Protein 8XYF (pdb70)

Solvent-accessible surface area: 14403 Å² total; per-residue (Å²): 45,0,5,59,106,21,0,85,88,14,0,97,138,29,82,49,54,25,0,46,64,18,14,11,29,21,33,14,17,14,10,2,1,1,5,0,5,24,43,1,2,11,25,120,4,28,0,65,14,13,3,64,48,0,36,120,30,111,13,127,55,44,16,50,56,90,122,45,60,131,71,27,116,6,83,34,0,1,0,0,0,18,23,134,62,99,13,16,19,1,1,0,0,18,65,21,55,88,104,86,0,30,0,0,0,0,33,97,106,50,0,0,31,119,18,161,6,81,1,43,58,50,59,4,154,56,76,30,8,30,29,0,2,52,8,116,42,42,111,79,87,20,90,83,19,74,89,33,101,58,24,79,40,51,139,39,135,100,50,152,155,37,4,50,71,79,115,58,111,23,27,0,42,2,9,42,18,2,0,1,0,4,46,45,38,11,45,59,101,40,81,88,26,49,28,10,74,21,110,24,157,12,90,7,42,28,5,1,1,5,64,27,0,8,0,1,0,3,100,106,143,83,45,62,24,19,0,0,2,16,31,24,69,42,110,53,30,170,68,16,48,21,19,6,16,2,2,79,75,55,98,148,156,42,43,7,95,3,106,79,22,53,116,87,65,0,2,0,4,0,54,3,83,102,66,56,63,39,2,14,0,20,42,30,5,19,104,47,163,82,49,28,60,15,59,138,38,46,79,0,80,4,73,47,101,108,30,50,15,3,4,23,1,20,81,1,43,67,118

Structure (mmCIF, N/CA/C/O backbone):
data_8XYF
#
_entry.id   8XYF
#
_cell.length_a   82.100
_cell.length_b   58.004
_cell.length_c   75.928
_cell.angle_alpha   90.000
_cell.angle_beta   121.550
_cell.angle_gamma   90.000
#
_symmetry.space_group_name_H-M   'C 1 2 1'
#
loop_
_entity.id
_entity.type
_entity.pdbx_description
1 polymer Endolysin
2 polymer 'Cold shock-like protein CspC'
3 non-polymer '2-(N-MORPHOLINO)-ETHANESULFONIC ACID'
4 water water
#
loop_
_atom_site.group_PDB
_atom_site.id
_atom_site.type_symbol
_atom_site.label_atom_id
_atom_site.label_alt_id
_atom_site.label_comp_id
_atom_site.label_asym_id
_atom_site.label_entity_id
_atom_site.label_seq_id
_atom_site.pdbx_PDB_ins_code
_atom_site.Cartn_x
_atom_site.Cartn_y
_atom_site.Cartn_z
_atom_site.occupancy
_atom_site.B_iso_or_equiv
_atom_site.auth_seq_id
_atom_site.auth_comp_id
_atom_site.auth_asym_id
_atom_site.auth_atom_id
_atom_site.pdbx_PDB_model_num
ATOM 1 N N . MET A 1 1 ? -5.76669 27.19463 16.25679 1.000 34.24305 1 MET A N 1
ATOM 2 C CA . MET A 1 1 ? -4.84991 26.77645 17.31141 1.000 35.46951 1 MET A CA 1
ATOM 3 C C . MET A 1 1 ? -5.36824 27.12150 18.69033 1.000 35.96569 1 MET A C 1
ATOM 4 O O . MET A 1 1 ? -5.75590 28.25777 18.94274 1.000 32.85144 1 MET A O 1
ATOM 9 N N . LYS A 1 2 ? -5.34139 26.15727 19.60093 1.000 27.52484 2 LYS A N 1
ATOM 10 C CA . LYS A 1 2 ? -5.81334 26.42227 20.94638 1.000 25.18871 2 LYS A CA 1
ATOM 11 C C . LYS A 1 2 ? -4.67107 26.91719 21.83610 1.000 31.98182 2 LYS A C 1
ATOM 12 O O . LYS A 1 2 ? -3.49753 26.92069 21.45528 1.000 30.39700 2 LYS A O 1
ATOM 18 N N . SER A 1 3 ? -5.03694 27.36762 23.03019 1.000 28.50740 3 SER A N 1
ATOM 19 C CA . SER A 1 3 ? -4.08542 27.95213 23.96240 1.000 31.58962 3 SER A CA 1
ATOM 20 C C . SER A 1 3 ? -3.45337 26.86758 24.81966 1.000 29.37843 3 SER A C 1
ATOM 21 O O . SER A 1 3 ? -3.93318 25.73618 24.89009 1.000 27.48920 3 SER A O 1
ATOM 24 N N . GLN A 1 4 ? -2.37712 27.24735 25.51724 1.000 29.63185 4 GLN A N 1
ATOM 25 C CA . GLN A 1 4 ? -1.71766 26.32150 26.42780 1.000 28.26615 4 GLN A CA 1
ATOM 26 C C . GLN A 1 4 ? -2.62022 26.00201 27.61517 1.000 27.09254 4 GLN A C 1
ATOM 27 O O . GLN A 1 4 ? -2.62487 24.86633 28.10299 1.000 24.54463 4 GLN A O 1
ATOM 33 N N . GLN A 1 5 ? -3.41805 26.98057 28.05409 1.000 29.90242 5 GLN A N 1
ATOM 34 C CA . GLN A 1 5 ? -4.46286 26.74092 29.04809 1.000 33.47012 5 GLN A CA 1
ATOM 35 C C . GLN A 1 5 ? -5.44001 25.66247 28.59043 1.000 28.52324 5 GLN A C 1
ATOM 36 O O . GLN A 1 5 ? -5.80531 24.76986 29.36273 1.000 29.18211 5 GLN A O 1
ATOM 42 N N . GLN A 1 6 ? -5.90841 25.75034 27.34296 1.000 32.09549 6 GLN A N 1
ATOM 43 C CA . GLN A 1 6 ? -6.81635 24.72298 26.84039 1.000 28.92359 6 GLN A CA 1
ATOM 44 C C . GLN A 1 6 ? -6.14185 23.36080 26.77468 1.000 27.71339 6 GLN A C 1
ATOM 45 O O . GLN A 1 6 ? -6.80351 22.33198 26.97395 1.000 28.82282 6 GLN A O 1
ATOM 51 N N . ALA A 1 7 ? -4.83628 23.32794 26.48887 1.000 23.70163 7 ALA A N 1
ATOM 52 C CA . ALA A 1 7 ? -4.11349 22.06293 26.51511 1.000 24.53251 7 ALA A CA 1
ATOM 53 C C . ALA A 1 7 ? -4.17183 21.44244 27.90017 1.000 26.11604 7 ALA A C 1
ATOM 54 O O . ALA A 1 7 ? -4.44812 20.24822 28.04946 1.000 25.05819 7 ALA A O 1
ATOM 56 N N . LYS A 1 8 ? -3.94024 22.25394 28.93316 1.000 23.03592 8 LYS A N 1
ATOM 57 C CA . LYS A 1 8 ? -3.95885 21.73898 30.29307 1.000 25.99604 8 LYS A CA 1
ATOM 58 C C . LYS A 1 8 ? -5.33426 21.19477 30.65248 1.000 24.87954 8 LYS A C 1
ATOM 59 O O . LYS A 1 8 ? -5.44686 20.11343 31.24061 1.000 27.37562 8 LYS A O 1
ATOM 65 N N . GLU A 1 9 ? -6.39621 21.91960 30.28347 1.000 26.27744 9 GLU A N 1
ATOM 66 C CA . GLU A 1 9 ? -7.74346 21.45756 30.60584 1.000 24.32203 9 GLU A CA 1
ATOM 67 C C . GLU A 1 9 ? -8.08732 20.18485 29.84877 1.000 25.49268 9 GLU A C 1
ATOM 68 O O . GLU A 1 9 ? -8.74519 19.30098 30.40754 1.000 27.83377 9 GLU A O 1
ATOM 74 N N . TRP A 1 10 ? -7.62106 20.05209 28.60267 1.000 24.96563 10 TRP A N 1
ATOM 75 C CA . TRP A 1 10 ? -7.85889 18.82241 27.84935 1.000 26.71961 10 TRP A CA 1
ATOM 76 C C . TRP A 1 10 ? -7.17259 17.63930 28.51172 1.000 23.43495 10 TRP A C 1
ATOM 77 O O . TRP A 1 10 ? -7.75972 16.56266 28.65483 1.000 23.68873 10 TRP A O 1
ATOM 88 N N . ILE A 1 11 ? -5.91774 17.81811 28.92486 1.000 22.77038 11 ILE A N 1
ATOM 89 C CA . ILE A 1 11 ? -5.18486 16.70001 29.51331 1.000 24.39018 11 ILE A CA 1
ATOM 90 C C . ILE A 1 11 ? -5.89618 16.20478 30.77085 1.000 24.40250 11 ILE A C 1
ATOM 91 O O . ILE A 1 11 ? -6.13719 15.00213 30.93614 1.000 25.74108 11 ILE A O 1
ATOM 96 N N . TYR A 1 12 ? -6.25625 17.12360 31.67418 1.000 26.19083 12 TYR A N 1
ATOM 97 C CA . TYR A 1 12 ? -6.89362 16.70235 32.91705 1.000 28.37493 12 TYR A CA 1
ATOM 98 C C . TYR A 1 12 ? -8.29590 16.15834 32.68830 1.000 32.12830 12 TYR A C 1
ATOM 99 O O . TYR A 1 12 ? -8.73477 15.25639 33.40679 1.000 39.32989 12 TYR A O 1
ATOM 108 N N . LYS A 1 13 ? -9.02166 16.68362 31.70222 1.000 29.44289 13 LYS A N 1
ATOM 109 C CA . LYS A 1 13 ? -10.33298 16.12462 31.41738 1.000 35.86625 13 LYS A CA 1
ATOM 110 C C . LYS A 1 13 ? -10.22838 14.68693 30.91385 1.000 35.51760 13 LYS A C 1
ATOM 111 O O . LYS A 1 13 ? -11.15055 13.88835 31.11445 1.000 34.01977 13 LYS A O 1
ATOM 117 N N . HIS A 1 14 ? -9.10627 14.31502 30.30299 1.000 31.41412 14 HIS A N 1
ATOM 118 C CA . HIS A 1 14 ? -8.98004 12.97140 29.76197 1.000 24.24473 14 HIS A CA 1
ATOM 119 C C . HIS A 1 14 ? -8.27083 11.99938 30.69608 1.000 24.85477 14 HIS A C 1
ATOM 120 O O . HIS A 1 14 ? -8.17954 10.81384 30.36970 1.000 29.81315 14 HIS A O 1
ATOM 127 N N . GLU A 1 15 ? -7.80364 12.45697 31.85494 1.000 23.90176 15 GLU A N 1
ATOM 128 C CA . GLU A 1 15 ? -7.21541 11.55029 32.83374 1.000 27.31288 15 GLU A CA 1
ATOM 129 C C . GLU A 1 15 ? -8.25362 10.53344 33.29569 1.000 29.38459 15 GLU A C 1
ATOM 130 O O . GLU A 1 15 ? -9.38262 10.89576 33.64097 1.000 30.18086 15 GLU A O 1
ATOM 136 N N . GLY A 1 16 ? -7.87427 9.25602 33.29463 1.000 27.98029 16 GLY A N 1
ATOM 137 C CA . GLY A 1 16 ? -8.77250 8.20377 33.71173 1.000 31.74778 16 GLY A CA 1
ATOM 138 C C . GLY A 1 16 ? -9.78813 7.78791 32.67912 1.000 32.68943 16 GLY A C 1
ATOM 139 O O . GLY A 1 16 ? -10.63504 6.93127 32.97202 1.000 34.03062 16 GLY A O 1
ATOM 140 N N . THR A 1 17 ? -9.74850 8.37246 31.48890 1.000 29.57311 17 THR A N 1
ATOM 141 C CA . THR A 1 17 ? -10.61203 7.96316 30.39606 1.000 26.41245 17 THR A CA 1
ATOM 142 C C . THR A 1 17 ? -9.78958 7.21824 29.35553 1.000 32.16086 17 THR A C 1
ATOM 143 O O . THR A 1 17 ? -8.55642 7.29440 29.32980 1.000 30.55699 17 THR A O 1
ATOM 147 N N . GLY A 1 18 ? -10.49184 6.47813 28.50004 1.000 26.39489 18 GLY A N 1
ATOM 148 C CA . GLY A 1 18 ? -9.86589 5.73281 27.43332 1.000 27.03949 18 GLY A CA 1
ATOM 149 C C . GLY A 1 18 ? -10.10243 6.41907 26.10363 1.000 25.38134 18 GLY A C 1
ATOM 150 O O . GLY A 1 18 ? -11.24305 6.62562 25.69984 1.000 27.35715 18 GLY A O 1
ATOM 151 N N . VAL A 1 19 ? -9.01433 6.78736 25.43455 1.000 24.75532 19 VAL A N 1
ATOM 152 C CA . VAL A 1 19 ? -9.07174 7.46488 24.13917 1.000 24.86711 19 VAL A CA 1
ATOM 153 C C . VAL A 1 19 ? -8.77968 6.43012 23.06051 1.000 24.95935 19 VAL A C 1
ATOM 154 O O . VAL A 1 19 ? -7.71441 5.80286 23.05648 1.000 24.41851 19 VAL A O 1
ATOM 158 N N . ASP A 1 20 ? -9.72418 6.22380 22.13958 1.000 25.69748 20 ASP A N 1
ATOM 159 C CA . ASP A 1 20 ? -9.53178 5.21283 21.10592 1.000 25.91305 20 ASP A CA 1
ATOM 160 C C . ASP A 1 20 ? -10.07175 5.72475 19.77339 1.000 31.81393 20 ASP A C 1
ATOM 161 O O . ASP A 1 20 ? -10.64236 4.96540 18.97901 1.000 33.65231 20 ASP A O 1
ATOM 166 N N . PHE A 1 21 ? -9.90317 7.02246 19.52465 1.000 26.15923 21 PHE A N 1
ATOM 167 C CA . PHE A 1 21 ? -10.59802 7.68448 18.42554 1.000 26.71280 21 PHE A CA 1
ATOM 168 C C . PHE A 1 21 ? -10.07654 7.22783 17.07447 1.000 36.79940 21 PHE A C 1
ATOM 169 O O . PHE A 1 21 ? -10.81395 7.28047 16.08191 1.000 33.13436 21 PHE A O 1
ATOM 177 N N . ASP A 1 22 ? -8.81250 6.79319 17.01149 1.000 44.22656 22 ASP A N 1
ATOM 178 C CA . ASP A 1 22 ? -8.31152 6.14076 15.80579 1.000 46.97660 22 ASP A CA 1
ATOM 179 C C . ASP A 1 22 ? -9.01135 4.81553 15.55111 1.000 45.04603 22 ASP A C 1
ATOM 180 O O . ASP A 1 22 ? -8.77078 4.19746 14.51052 1.000 49.34743 22 ASP A O 1
ATOM 185 N N . GLY A 1 23 ? -9.85257 4.36011 16.48278 1.000 57.14221 23 GLY A N 1
ATOM 186 C CA . GLY A 1 23 ? -10.74936 3.24395 16.27314 1.000 57.06464 23 GLY A CA 1
ATOM 187 C C . GLY A 1 23 ? -10.12684 1.86581 16.31717 1.000 59.96937 23 GLY A C 1
ATOM 188 O O . GLY A 1 23 ? -10.84090 0.88163 16.08403 1.000 67.05904 23 GLY A O 1
ATOM 189 N N . ALA A 1 24 ? -8.83539 1.75167 16.61537 1.000 46.10332 24 ALA A N 1
ATOM 190 C CA . ALA A 1 24 ? -8.11180 0.48980 16.48213 1.000 56.40528 24 ALA A CA 1
ATOM 191 C C . ALA A 1 24 ? -7.62682 -0.00504 17.83950 1.000 44.72179 24 ALA A C 1
ATOM 192 O O . ALA A 1 24 ? -6.68099 0.55350 18.41079 1.000 48.26342 24 ALA A O 1
ATOM 194 N N . TYR A 1 25 ? -8.26728 -1.05941 18.34585 1.000 40.46588 25 TYR A N 1
ATOM 195 C CA . TYR A 1 25 ? -7.67149 -1.91516 19.37191 1.000 49.13223 25 TYR A CA 1
ATOM 196 C C . TYR A 1 25 ? -7.45992 -1.17396 20.69079 1.000 36.63909 25 TYR A C 1
ATOM 197 O O . TYR A 1 25 ? -6.36271 -1.16182 21.24833 1.000 44.90852 25 TYR A O 1
ATOM 199 N N . GLY A 1 26 ? -8.52019 -0.56695 21.20471 1.000 30.94730 26 GLY A N 1
ATOM 200 C CA . GLY A 1 26 ? -8.44433 -0.08784 22.57872 1.000 26.01217 26 GLY A CA 1
ATOM 201 C C . GLY A 1 26 ? -7.63740 1.19296 22.72959 1.000 26.10401 26 GLY A C 1
ATOM 202 O O . GLY A 1 26 ? -7.51193 2.00124 21.81027 1.000 25.16881 26 GLY A O 1
ATOM 203 N N . PHE A 1 27 ? -7.05154 1.35694 23.91506 1.000 22.68655 27 PHE A N 1
ATOM 204 C CA . PHE A 1 27 ? -6.46474 2.64052 24.32521 1.000 24.72503 27 PHE A CA 1
ATOM 205 C C . PHE A 1 27 ? -4.94596 2.61204 24.16988 1.000 21.13411 27 PHE A C 1
ATOM 206 O O . PHE A 1 27 ? -4.18584 2.44053 25.12764 1.000 22.11915 27 PHE A O 1
ATOM 214 N N . GLN A 1 28 ? -4.50298 2.81040 22.93077 1.000 21.47702 28 GLN A N 1
ATOM 215 C CA . GLN A 1 28 ? -3.09412 2.73569 22.58231 1.000 20.28938 28 GLN A CA 1
ATOM 216 C C . GLN A 1 28 ? -2.40847 4.07369 22.82135 1.000 21.25105 28 GLN A C 1
ATOM 217 O O . GLN A 1 28 ? -3.05426 5.12137 22.91702 1.000 19.82403 28 GLN A O 1
ATOM 223 N N . CYS A 1 29 ? -1.07653 4.03278 22.93651 1.000 20.79189 29 CYS A N 1
ATOM 224 C CA . CYS A 1 29 ? -0.37974 5.25658 23.32969 1.000 18.52119 29 CYS A CA 1
ATOM 225 C C . CYS A 1 29 ? -0.53600 6.33246 22.26647 1.000 23.73875 29 CYS A C 1
ATOM 226 O O . CYS A 1 29 ? -0.76682 7.50466 22.58963 1.000 19.63728 29 CYS A O 1
ATOM 229 N N . MET A 1 30 ? -0.45187 5.95715 20.98811 1.000 23.80402 30 MET A N 1
ATOM 230 C CA . MET A 1 30 ? -0.49926 6.99934 19.98162 1.000 19.23152 30 MET A CA 1
ATOM 231 C C . MET A 1 30 ? -1.90852 7.54487 19.78177 1.000 20.32167 30 MET A C 1
ATOM 232 O O . MET A 1 30 ? -2.04822 8.69185 19.34547 1.000 23.44694 30 MET A O 1
ATOM 237 N N A ASP A 1 31 ? -2.94575 6.78165 20.14692 0.500 21.51575 31 ASP A N 1
ATOM 238 N N B ASP A 1 31 ? -2.95212 6.78485 20.13550 0.500 21.52506 31 ASP A N 1
ATOM 239 C CA A ASP A 1 31 ? -4.30472 7.31154 20.07530 0.500 20.40405 31 ASP A CA 1
ATOM 240 C CA B ASP A 1 31 ? -4.30641 7.33047 20.05777 0.500 20.39872 31 ASP A CA 1
ATOM 241 C C A ASP A 1 31 ? -4.44151 8.56379 20.92608 0.500 17.86781 31 ASP A C 1
ATOM 242 C C B ASP A 1 31 ? -4.45362 8.56724 20.93267 0.500 17.86755 31 ASP A C 1
ATOM 243 O O A ASP A 1 31 ? -5.06964 9.54086 20.51188 0.500 17.51601 31 ASP A O 1
ATOM 244 O O B ASP A 1 31 ? -5.10500 9.53847 20.54116 0.500 17.50728 31 ASP A O 1
ATOM 253 N N . LEU A 1 32 ? -3.85672 8.55626 22.12704 1.000 18.16934 32 LEU A N 1
ATOM 254 C CA . LEU A 1 32 ? -3.96999 9.73096 22.98446 1.000 18.18433 32 LEU A CA 1
ATOM 255 C C . LEU A 1 32 ? -3.27744 10.92918 22.34753 1.000 18.39425 32 LEU A C 1
ATOM 256 O O . LEU A 1 32 ? -3.80334 12.05449 22.35950 1.000 17.41582 32 LEU A O 1
ATOM 261 N N . ALA A 1 33 ? -2.07361 10.71215 21.82048 1.000 18.73404 33 ALA A N 1
ATOM 262 C CA . ALA A 1 33 ? -1.29776 11.81386 21.26418 1.000 18.25908 33 ALA A CA 1
ATOM 263 C C . ALA A 1 33 ? -1.93057 12.33706 19.99019 1.000 16.29213 33 ALA A C 1
ATOM 264 O O . ALA A 1 33 ? -1.96367 13.54951 19.76777 1.000 16.82107 33 ALA A O 1
ATOM 266 N N . VAL A 1 34 ? -2.43141 11.43886 19.14051 1.000 16.22101 34 VAL A N 1
ATOM 267 C CA . VAL A 1 34 ? -3.12462 11.87222 17.92999 1.000 16.87895 34 VAL A CA 1
ATOM 268 C C . VAL A 1 34 ? -4.32039 12.74112 18.29697 1.000 18.94784 34 VAL A C 1
ATOM 269 O O . VAL A 1 34 ? -4.52718 13.82607 17.73014 1.000 16.83422 34 VAL A O 1
ATOM 273 N N . ALA A 1 35 ? -5.10042 12.29389 19.28357 1.000 16.29473 35 ALA A N 1
ATOM 274 C CA . ALA A 1 35 ? -6.27784 13.04942 19.69570 1.000 18.03786 35 ALA A CA 1
ATOM 275 C C . ALA A 1 35 ? -5.89049 14.39818 20.26981 1.000 16.45839 35 ALA A C 1
ATOM 276 O O . ALA A 1 35 ? -6.53316 15.41257 19.99255 1.000 17.37740 35 ALA A O 1
ATOM 278 N N . TYR A 1 36 ? -4.83712 14.42894 21.09979 1.000 16.47947 36 TYR A N 1
ATOM 279 C CA . TYR A 1 36 ? -4.38034 15.67772 21.68594 1.000 20.11956 36 TYR A CA 1
ATOM 280 C C . TYR A 1 36 ? -3.92582 16.66839 20.61793 1.000 21.11488 36 TYR A C 1
ATOM 281 O O . TYR A 1 36 ? -4.32754 17.83716 20.62954 1.000 18.97154 36 TYR A O 1
ATOM 290 N N . VAL A 1 37 ? -3.04967 16.23146 19.71120 1.000 19.05607 37 VAL A N 1
ATOM 291 C CA . VAL A 1 37 ? -2.49829 17.15037 18.71870 1.000 17.96822 37 VAL A CA 1
ATOM 292 C C . VAL A 1 37 ? -3.59482 17.62193 17.76787 1.000 17.71224 37 VAL A C 1
ATOM 293 O O . VAL A 1 37 ? -3.63092 18.78963 17.36356 1.000 20.39522 37 VAL A O 1
ATOM 297 N N . TYR A 1 38 ? -4.53318 16.73886 17.44195 1.000 16.88117 38 TYR A N 1
ATOM 298 C CA . TYR A 1 38 ? -5.65375 17.14569 16.61040 1.000 19.22295 38 TYR A CA 1
ATOM 299 C C . TYR A 1 38 ? -6.48358 18.21316 17.31157 1.000 24.17701 38 TYR A C 1
ATOM 300 O O . TYR A 1 38 ? -6.88009 19.21194 16.69700 1.000 24.46534 38 TYR A O 1
ATOM 309 N N . TYR A 1 39 ? -6.72174 18.03676 18.61128 1.000 18.93073 39 TYR A N 1
ATOM 310 C CA . TYR A 1 39 ? -7.49697 19.01399 19.36903 1.000 22.62338 39 TYR A CA 1
ATOM 311 C C . TYR A 1 39 ? -6.78253 20.36153 19.43429 1.000 24.21047 39 TYR A C 1
ATOM 312 O O . TYR A 1 39 ? -7.37247 21.40255 19.13688 1.000 23.76571 39 TYR A O 1
ATOM 321 N N . ILE A 1 40 ? -5.51308 20.36941 19.85030 1.000 22.59988 40 ILE A N 1
ATOM 322 C CA . ILE A 1 40 ? -4.84424 21.64747 20.06418 1.000 18.11409 40 ILE A CA 1
ATOM 323 C C . ILE A 1 40 ? -4.46911 22.38217 18.78186 1.000 31.00090 40 ILE A C 1
ATOM 324 O O . ILE A 1 40 ? -4.18761 23.58517 18.84564 1.000 28.21125 40 ILE A O 1
ATOM 329 N N . THR A 1 41 ? -4.45258 21.71699 17.62275 1.000 23.29864 41 THR A N 1
ATOM 330 C CA . THR A 1 41 ? -4.24114 22.39161 16.34423 1.000 23.99058 41 THR A CA 1
ATOM 331 C C . THR A 1 41 ? -5.55201 22.72395 15.65180 1.000 25.48626 41 THR A C 1
ATOM 332 O O . THR A 1 41 ? -5.55114 23.11299 14.47664 1.000 23.15581 41 THR A O 1
ATOM 336 N N . ASP A 1 42 ? -6.66801 22.55453 16.35404 1.000 22.15741 42 ASP A N 1
ATOM 337 C CA . ASP A 1 42 ? -7.99659 22.87976 15.84410 1.000 25.72602 42 ASP A CA 1
ATOM 338 C C . ASP A 1 42 ? -8.29486 22.06029 14.59062 1.000 25.90289 42 ASP A C 1
ATOM 339 O O . ASP A 1 42 ? -8.94559 22.52798 13.65466 1.000 25.82540 42 ASP A O 1
ATOM 344 N N . GLY A 1 43 ? -7.78430 20.83473 14.56238 1.000 25.40465 43 GLY A N 1
ATOM 345 C CA . GLY A 1 43 ? -8.02472 19.94033 13.45261 1.000 23.83382 43 GLY A CA 1
ATOM 346 C C . GLY A 1 43 ? -7.03949 20.04517 12.30784 1.000 30.06852 43 GLY A C 1
ATOM 347 O O . GLY A 1 43 ? -7.17895 19.30386 11.32264 1.000 29.53443 43 GLY A O 1
ATOM 348 N N . LYS A 1 44 ? -6.03868 20.92203 12.39775 1.000 26.30991 44 LYS A N 1
ATOM 349 C CA . LYS A 1 44 ? -5.13810 21.10905 11.26409 1.000 27.88662 44 LYS A CA 1
ATOM 350 C C . LYS A 1 44 ? -4.09892 19.99962 11.14804 1.000 28.73913 44 LYS A C 1
ATOM 351 O O . LYS A 1 44 ? -3.62187 19.73192 10.03882 1.000 30.81500 44 LYS A O 1
ATOM 357 N N . VAL A 1 45 ? -3.72530 19.35598 12.25384 1.000 23.23078 45 VAL A N 1
ATOM 358 C CA . VAL A 1 45 ? -2.69061 18.32508 12.24208 1.000 21.46040 45 VAL A CA 1
ATOM 359 C C . VAL A 1 45 ? -3.28889 17.01726 12.73406 1.000 25.71917 45 VAL A C 1
ATOM 360 O O . VAL A 1 45 ? -3.61752 16.87805 13.92028 1.000 19.88412 45 VAL A O 1
ATOM 364 N N . ARG A 1 46 ? -3.41796 16.06188 11.82204 1.000 23.41161 46 ARG A N 1
ATOM 365 C CA . ARG A 1 46 ? -3.80263 14.69382 12.12270 1.000 18.06768 46 ARG A CA 1
ATOM 366 C C . ARG A 1 46 ? -2.54342 13.85808 11.96904 1.000 20.32577 46 ARG A C 1
ATOM 367 O O . ARG A 1 46 ? -2.08151 13.61804 10.84700 1.000 22.90867 46 ARG A O 1
ATOM 375 N N . MET A 1 47 ? -2.00492 13.40793 13.09418 1.000 20.72842 47 MET A N 1
ATOM 376 C CA . MET A 1 47 ? -0.73599 12.71274 13.10692 1.000 22.45117 47 MET A CA 1
ATOM 377 C C . MET A 1 47 ? -0.95344 11.28168 12.60453 1.000 20.21861 47 MET A C 1
ATOM 378 O O . MET A 1 47 ? -1.91765 10.61787 12.99368 1.000 20.69385 47 MET A O 1
ATOM 383 N N . TRP A 1 48 ? -0.07742 10.80488 11.72579 1.000 19.31383 48 TRP A N 1
ATOM 384 C CA . TRP A 1 48 ? -0.19498 9.44500 11.21706 1.000 23.70477 48 TRP A CA 1
ATOM 385 C C . TRP A 1 48 ? 0.98011 8.58892 11.66454 1.000 21.26900 48 TRP A C 1
ATOM 386 O O . TRP A 1 48 ? 2.10455 9.07659 11.81564 1.000 26.08634 48 TRP A O 1
ATOM 397 N N . GLY A 1 49 ? 0.71470 7.30884 11.86844 1.000 22.24607 49 GLY A N 1
ATOM 398 C CA . GLY A 1 49 ? 1.76075 6.32701 12.08859 1.000 19.74226 49 GLY A CA 1
ATOM 399 C C . GLY A 1 49 ? 1.85360 5.89669 13.54191 1.000 19.17549 49 GLY A C 1
ATOM 400 O O . GLY A 1 49 ? 0.95650 6.12768 14.36017 1.000 22.74824 49 GLY A O 1
ATOM 401 N N . ASN A 1 50 ? 2.96483 5.23745 13.85004 1.000 18.93802 50 ASN A N 1
ATOM 402 C CA . ASN A 1 50 ? 3.24465 4.82274 15.21542 1.000 19.86567 50 ASN A CA 1
ATOM 403 C C . ASN A 1 50 ? 3.84398 5.97169 16.02458 1.000 18.32186 50 ASN A C 1
ATOM 404 O O . ASN A 1 50 ? 4.24379 7.01548 15.49034 1.000 19.55677 50 ASN A O 1
ATOM 409 N N . ALA A 1 51 ? 3.90346 5.75294 17.34116 1.000 16.51259 51 ALA A N 1
ATOM 410 C CA . ALA A 1 51 ? 4.39938 6.76045 18.27568 1.000 18.24065 51 ALA A CA 1
ATOM 411 C C . ALA A 1 51 ? 5.74388 7.32702 17.84145 1.000 19.19028 51 ALA A C 1
ATOM 412 O O . ALA A 1 51 ? 5.92289 8.54512 17.80066 1.000 20.03118 51 ALA A O 1
ATOM 414 N N . LYS A 1 52 ? 6.69642 6.46365 17.47853 1.000 18.11121 52 LYS A N 1
ATOM 415 C CA . LYS A 1 52 ? 8.00259 6.97969 17.08947 1.000 22.84833 52 LYS A CA 1
ATOM 416 C C . LYS A 1 52 ? 7.95704 7.78390 15.79734 1.000 26.61697 52 LYS A C 1
ATOM 417 O O . LYS A 1 52 ? 8.88574 8.55852 15.54384 1.000 28.03854 52 LYS A O 1
ATOM 423 N N . ASP A 1 53 ? 6.91453 7.61991 14.97861 1.000 25.81249 53 ASP A N 1
ATOM 424 C CA . ASP A 1 53 ? 6.77884 8.38335 13.74570 1.000 29.06011 53 ASP A CA 1
ATOM 425 C C . ASP A 1 53 ? 6.27505 9.80122 13.97584 1.000 26.82809 53 ASP A C 1
ATOM 426 O O . ASP A 1 53 ? 6.30181 10.60913 13.04078 1.000 26.35915 53 ASP A O 1
ATOM 431 N N . ALA A 1 54 ? 5.79911 10.11412 15.18160 1.000 22.16997 54 ALA A N 1
ATOM 432 C CA . ALA A 1 54 ? 5.24008 11.43759 15.44674 1.000 22.27937 54 ALA A CA 1
ATOM 433 C C . ALA A 1 54 ? 6.19299 12.55279 15.03831 1.000 25.64454 54 ALA A C 1
ATOM 434 O O . ALA A 1 54 ? 5.76192 13.56404 14.47921 1.000 29.76707 54 ALA A O 1
ATOM 436 N N . ILE A 1 55 ? 7.49441 12.38341 15.29614 1.000 25.06687 55 ILE A N 1
ATOM 437 C CA . ILE A 1 55 ? 8.45592 13.44654 15.02150 1.000 25.02057 55 ILE A CA 1
ATOM 438 C C . ILE A 1 55 ? 8.65562 13.69807 13.53687 1.000 29.35947 55 ILE A C 1
ATOM 439 O O . ILE A 1 55 ? 9.22700 14.72854 13.17098 1.000 32.20795 55 ILE A O 1
ATOM 444 N N . ASN A 1 56 ? 8.18373 12.80227 12.67058 1.000 28.57732 56 ASN A N 1
ATOM 445 C CA . ASN A 1 56 ? 8.33540 12.95823 11.23173 1.000 29.57497 56 ASN A CA 1
ATOM 446 C C . ASN A 1 56 ? 7.04438 13.38132 10.53625 1.000 29.54181 56 ASN A C 1
ATOM 447 O O . ASN A 1 56 ? 7.01025 13.46674 9.30445 1.000 29.90112 56 ASN A O 1
ATOM 452 N N . ASN A 1 57 ? 5.99794 13.67418 11.29495 1.000 27.43869 57 ASN A N 1
ATOM 453 C CA . ASN A 1 57 ? 4.77414 14.20035 10.72309 1.000 27.37313 57 ASN A CA 1
ATOM 454 C C . ASN A 1 57 ? 4.95058 15.66333 10.32346 1.000 34.82250 57 ASN A C 1
ATOM 455 O O . ASN A 1 57 ? 5.87858 16.34876 1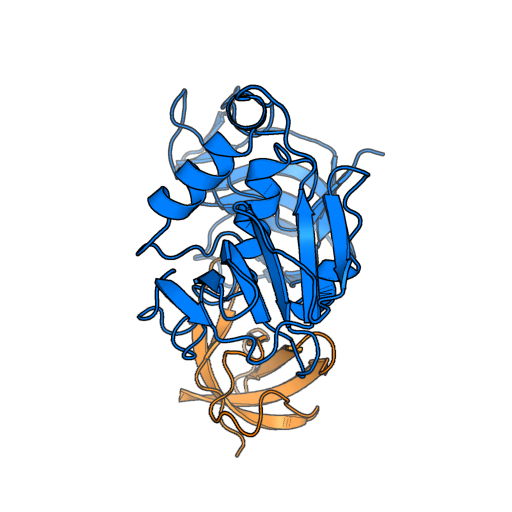0.75984 1.000 31.98433 57 ASN A O 1
ATOM 460 N N . ASP A 1 58 ? 4.01990 16.14778 9.50360 1.000 33.67630 58 ASP A N 1
ATOM 461 C CA . ASP A 1 58 ? 4.03028 17.53046 9.02059 1.000 36.86377 58 ASP A CA 1
ATOM 462 C C . ASP A 1 58 ? 3.16888 18.37606 9.95769 1.000 35.75401 58 ASP A C 1
ATOM 463 O O . ASP A 1 58 ? 1.93728 18.33062 9.90026 1.000 37.16445 58 ASP A O 1
ATOM 468 N N . PHE A 1 59 ? 3.81149 19.15146 10.83356 1.000 30.58824 59 PHE A N 1
ATOM 469 C CA . PHE A 1 59 ? 3.07530 19.97824 11.78340 1.000 28.84193 59 PHE A CA 1
ATOM 470 C C . PHE A 1 59 ? 2.66568 21.32816 11.21297 1.000 29.32797 59 PHE A C 1
ATOM 471 O O . PHE A 1 59 ? 2.01010 22.10434 11.91482 1.000 29.24385 59 PHE A O 1
ATOM 479 N N . LYS A 1 60 ? 3.02146 21.61355 9.95864 1.000 39.52815 60 LYS A N 1
ATOM 480 C CA . LYS A 1 60 ? 2.54394 22.79670 9.23865 1.000 37.20513 60 LYS A CA 1
ATOM 481 C C . LYS A 1 60 ? 2.83581 24.08253 10.00233 1.000 36.40882 60 LYS A C 1
ATOM 482 O O . LYS A 1 60 ? 2.01378 24.99877 10.04568 1.000 40.93300 60 LYS A O 1
ATOM 488 N N . GLY A 1 61 ? 4.01794 24.15437 10.60695 1.000 39.52269 61 GLY A N 1
ATOM 489 C CA . GLY A 1 61 ? 4.41331 25.32921 11.35481 1.000 34.90751 61 GLY A CA 1
ATOM 490 C C . GLY A 1 61 ? 3.71699 25.52676 12.68503 1.000 32.04481 61 GLY A C 1
ATOM 491 O O . GLY A 1 61 ? 3.92869 26.56656 13.32036 1.000 35.21572 61 GLY A O 1
ATOM 492 N N . LEU A 1 62 ? 2.89506 24.57278 13.13068 1.000 29.69470 62 LEU A N 1
ATOM 493 C CA . LEU A 1 62 ? 2.16429 24.68302 14.39085 1.000 25.70114 62 LEU A CA 1
ATOM 494 C C . LEU A 1 62 ? 2.85580 23.98035 15.54642 1.000 26.15375 62 LEU A C 1
ATOM 495 O O . LEU A 1 62 ? 2.31021 23.94632 16.65001 1.000 30.54465 62 LEU A O 1
ATOM 500 N N . ALA A 1 63 ? 4.04487 23.43909 15.33102 1.000 27.44986 63 ALA A N 1
ATOM 501 C CA . ALA A 1 63 ? 4.78060 22.82050 16.41802 1.000 28.00823 63 ALA A CA 1
ATOM 502 C C . ALA A 1 63 ? 6.22094 22.68706 15.96018 1.000 30.54149 63 ALA A C 1
ATOM 503 O O . ALA A 1 63 ? 6.50737 22.69069 14.76035 1.000 33.62035 63 ALA A O 1
ATOM 505 N N . THR A 1 64 ? 7.12589 22.58594 16.92832 1.000 28.45400 64 THR A N 1
ATOM 506 C CA . THR A 1 64 ? 8.54049 22.39714 16.65276 1.000 30.49165 64 THR A CA 1
ATOM 507 C C . THR A 1 64 ? 9.00154 21.13335 17.36085 1.000 31.65722 64 THR A C 1
ATOM 508 O O . THR A 1 64 ? 8.64308 20.90390 18.51967 1.000 27.86780 64 THR A O 1
ATOM 512 N N . VAL A 1 65 ? 9.77342 20.31320 16.66072 1.000 27.29230 65 VAL A N 1
ATOM 513 C CA . VAL A 1 65 ? 10.34516 19.09646 17.23115 1.000 28.19979 65 VAL A CA 1
ATOM 514 C C . VAL A 1 65 ? 11.69835 19.43546 17.84696 1.000 28.26142 65 VAL A C 1
ATOM 515 O O . VAL A 1 65 ? 12.60989 19.89826 17.15021 1.000 36.34962 65 VAL A O 1
ATOM 519 N N . TYR A 1 66 ? 11.84091 19.21604 19.15089 1.000 27.88880 66 TYR A N 1
ATOM 520 C CA . TYR A 1 66 ? 13.12705 19.40393 19.81201 1.000 30.19935 66 TYR A CA 1
ATOM 521 C C . TYR A 1 66 ? 13.69789 18.06920 20.26523 1.000 34.25829 66 TYR A C 1
ATOM 522 O O . TYR A 1 66 ? 12.96265 17.16566 20.65727 1.000 30.77458 66 TYR A O 1
ATOM 531 N N . GLU A 1 67 ? 15.02367 17.95953 20.24791 1.000 38.80250 67 GLU A N 1
ATOM 532 C CA . GLU A 1 67 ? 15.66979 16.79609 20.83783 1.000 34.53083 67 GLU A CA 1
ATOM 533 C C . GLU A 1 67 ? 15.82765 16.98469 22.34184 1.000 33.75957 67 GLU A C 1
ATOM 534 O O . GLU A 1 67 ? 16.06589 18.09437 22.82316 1.000 37.36268 67 GLU A O 1
ATOM 540 N N . ASN A 1 68 ? 15.65490 15.89405 23.08470 1.000 29.02765 68 ASN A N 1
ATOM 541 C CA . ASN A 1 68 ? 15.91500 15.90357 24.51381 1.000 25.77561 68 ASN A CA 1
ATOM 542 C C . ASN A 1 68 ? 17.41259 16.04482 24.74285 1.000 32.44030 68 ASN A C 1
ATOM 543 O O . ASN A 1 68 ? 18.20693 15.34434 24.11377 1.000 34.25021 68 ASN A O 1
ATOM 548 N N . THR A 1 69 ? 17.79641 16.96340 25.61917 1.000 33.67272 69 THR A N 1
ATOM 549 C CA . THR A 1 69 ? 19.17381 17.21217 26.02320 1.000 33.78548 69 THR A CA 1
ATOM 550 C C . THR A 1 69 ? 19.19537 17.32320 27.53891 1.000 31.39547 69 THR A C 1
ATOM 551 O O . THR A 1 69 ? 18.14791 17.52495 28.16234 1.000 34.85752 69 THR A O 1
ATOM 555 N N . PRO A 1 70 ? 20.37030 17.22233 28.17346 1.000 35.48108 70 PRO A N 1
ATOM 556 C CA . PRO A 1 70 ? 20.39110 17.39076 29.63464 1.000 33.06030 70 PRO A CA 1
ATOM 557 C C . PRO A 1 70 ? 19.87022 18.74681 30.08987 1.000 39.90763 70 PRO A C 1
ATOM 558 O O . PRO A 1 70 ? 19.39720 18.85703 31.22897 1.000 42.50187 70 PRO A O 1
ATOM 562 N N . SER A 1 71 ? 19.89425 19.76212 29.22224 1.000 36.28740 71 SER A N 1
ATOM 563 C CA . SER A 1 71 ? 19.45019 21.11079 29.55553 1.000 43.36115 71 SER A CA 1
ATOM 564 C C . SER A 1 71 ? 18.01415 21.41231 29.13181 1.000 43.29366 71 SER A C 1
ATOM 565 O O . SER A 1 71 ? 17.50111 22.47452 29.48532 1.000 37.44883 71 SER A O 1
ATOM 568 N N . PHE A 1 72 ? 17.36189 20.53742 28.37116 1.000 37.98820 72 PHE A N 1
ATOM 569 C CA . PHE A 1 72 ? 16.04078 20.86268 27.83776 1.000 33.61420 72 PHE A CA 1
ATOM 570 C C . PHE A 1 72 ? 14.98663 20.87951 28.94411 1.000 36.02932 72 PHE A C 1
ATOM 571 O O . PHE A 1 72 ? 14.89408 19.93532 29.73436 1.000 36.99685 72 PHE A O 1
ATOM 579 N N . LYS A 1 73 ? 14.18060 21.95549 28.99934 1.000 34.56758 73 LYS A N 1
ATOM 580 C CA . LYS A 1 73 ? 13.10517 22.05894 29.98245 1.000 31.25136 73 LYS A CA 1
ATOM 581 C C . LYS A 1 73 ? 11.76244 21.80126 29.32472 1.000 30.77383 73 LYS A C 1
ATOM 582 O O . LYS A 1 73 ? 11.26338 22.67844 28.60238 1.000 29.28198 73 LYS A O 1
ATOM 588 N N . PRO A 1 74 ? 11.12966 20.65412 29.56383 1.000 29.94610 74 PRO A N 1
ATOM 589 C CA . PRO A 1 74 ? 9.79861 20.42246 29.00357 1.000 26.00238 74 PRO A CA 1
ATOM 590 C C . PRO A 1 74 ? 8.78484 21.34293 29.65496 1.000 29.72340 74 PRO A C 1
ATOM 591 O O . PRO A 1 74 ? 8.97873 21.85239 30.76162 1.000 30.81093 74 PRO A O 1
ATOM 595 N N . GLN A 1 75 ? 7.70286 21.57875 28.93217 1.000 23.81857 75 GLN A N 1
ATOM 596 C CA . GLN A 1 75 ? 6.63495 22.46393 29.36688 1.000 30.66092 75 GLN A CA 1
ATOM 597 C C . GLN A 1 75 ? 5.31387 21.73192 29.24024 1.000 28.15881 75 GLN A C 1
ATOM 598 O O . GLN A 1 75 ? 5.18459 20.77210 28.47842 1.000 23.95600 75 GLN A O 1
ATOM 604 N N . LEU A 1 76 ? 4.32854 22.22446 29.98591 1.000 26.58999 76 LEU A N 1
ATOM 605 C CA . LEU A 1 76 ? 2.95585 21.77724 29.81852 1.000 20.30986 76 LEU A CA 1
ATOM 606 C C . LEU A 1 76 ? 2.56016 21.81877 28.35008 1.000 20.71340 76 LEU A C 1
ATOM 607 O O . LEU A 1 76 ? 2.76736 22.82346 27.66093 1.000 23.46810 76 LEU A O 1
ATOM 612 N N . GLY A 1 77 ? 2.01368 20.71418 27.86942 1.000 19.24983 77 GLY A N 1
ATOM 613 C CA . GLY A 1 77 ? 1.54432 20.65161 26.50132 1.000 19.50705 77 GLY A CA 1
ATOM 614 C C . GLY A 1 77 ? 2.52966 20.10066 25.49786 1.000 21.80016 77 GLY A C 1
ATOM 615 O O . GLY A 1 77 ? 2.12349 19.81370 24.35674 1.000 21.58640 77 GLY A O 1
ATOM 616 N N . ASP A 1 78 ? 3.80029 19.94366 25.87061 1.000 22.02168 78 ASP A N 1
ATOM 617 C CA . ASP A 1 78 ? 4.73513 19.23494 25.00647 1.000 20.49636 78 ASP A CA 1
ATOM 618 C C . ASP A 1 78 ? 4.27457 17.79744 24.79134 1.000 17.76314 78 ASP A C 1
ATOM 619 O O . ASP A 1 78 ? 3.56689 17.21202 25.61204 1.000 17.53305 78 ASP A O 1
ATOM 624 N N . VAL A 1 79 ? 4.70256 17.21973 23.68082 1.000 18.74691 79 VAL A N 1
ATOM 625 C CA . VAL A 1 79 ? 4.46422 15.80790 23.40454 1.000 19.02911 79 VAL A CA 1
ATOM 626 C C . VAL A 1 79 ? 5.81509 15.10821 23.48532 1.000 17.30539 79 VAL A C 1
ATOM 627 O O . VAL A 1 79 ? 6.72307 15.38982 22.69481 1.000 21.06798 79 VAL A O 1
ATOM 631 N N . ALA A 1 80 ? 5.96732 14.21662 24.45603 1.000 19.14798 80 ALA A N 1
ATOM 632 C CA . ALA A 1 80 ? 7.20894 13.47465 24.63161 1.000 16.13711 80 ALA A CA 1
ATOM 633 C C . ALA A 1 80 ? 7.17770 12.24091 23.74435 1.000 19.64037 80 ALA A C 1
ATOM 634 O O . ALA A 1 80 ? 6.18642 11.51493 23.75018 1.000 19.01023 80 ALA A O 1
ATOM 636 N N . VAL A 1 81 ? 8.24860 12.00770 22.97453 1.000 17.11684 81 VAL A N 1
ATOM 637 C CA . VAL A 1 81 ? 8.32745 10.86487 22.06100 1.000 18.84933 81 VAL A CA 1
ATOM 638 C C . VAL A 1 81 ? 9.54766 10.01225 22.38535 1.000 22.43648 81 VAL A C 1
ATOM 639 O O . VAL A 1 81 ? 10.66729 10.52393 22.47902 1.000 21.12942 81 VAL A O 1
ATOM 643 N N . TYR A 1 82 ? 9.33362 8.70446 22.50571 1.000 17.89098 82 TYR A N 1
ATOM 644 C CA . TYR A 1 82 ? 10.40616 7.74335 22.70900 1.000 19.99961 82 TYR A CA 1
ATOM 645 C C . TYR A 1 82 ? 10.63687 7.14164 21.32857 1.000 23.59321 82 TYR A C 1
ATOM 646 O O . TYR A 1 82 ? 9.69968 6.58173 20.73898 1.000 24.87266 82 TYR A O 1
ATOM 655 N N . THR A 1 83 ? 11.85174 7.23368 20.79832 1.000 21.76482 83 THR A N 1
ATOM 656 C CA . THR A 1 83 ? 12.09939 6.68955 19.46682 1.000 23.86751 83 THR A CA 1
ATOM 657 C C . THR A 1 83 ? 13.03253 5.48843 19.43556 1.000 28.82666 83 THR A C 1
ATOM 658 O O . THR A 1 83 ? 13.30737 4.97602 18.34892 1.000 34.07002 83 THR A O 1
ATOM 662 N N . ASN A 1 84 ? 13.50256 5.00121 20.58004 1.000 29.03586 84 ASN A N 1
ATOM 663 C CA . ASN A 1 84 ? 14.51682 3.95000 20.60582 1.000 33.28024 84 ASN A CA 1
ATOM 664 C C . ASN A 1 84 ? 13.91310 2.58429 20.89911 1.000 33.44173 84 ASN A C 1
ATOM 665 O O . ASN A 1 84 ? 14.50639 1.77806 21.61877 1.000 51.13798 84 ASN A O 1
ATOM 670 N N . SER A 1 85 ? 12.71030 2.31486 20.40364 1.000 26.47859 85 SER A N 1
ATOM 671 C CA . SER A 1 85 ? 12.15126 0.97288 20.41899 1.000 33.26479 85 SER A CA 1
ATOM 672 C C . SER A 1 85 ? 11.58058 0.71198 19.03255 1.000 30.68939 85 SER A C 1
ATOM 673 O O . SER A 1 85 ? 11.62523 1.57706 18.15501 1.000 31.20182 85 SER A O 1
ATOM 676 N N . GLN A 1 86 ? 11.00614 -0.47962 18.85203 1.000 26.35822 86 GLN A N 1
ATOM 677 C CA . GLN A 1 86 ? 10.43687 -0.85564 17.56331 1.000 27.46581 86 GLN A CA 1
ATOM 678 C C . GLN A 1 86 ? 9.35940 0.12543 17.10902 1.000 26.40820 86 GLN A C 1
ATOM 679 O O . GLN A 1 86 ? 9.35337 0.57039 15.95437 1.000 26.88364 86 GLN A O 1
ATOM 685 N N . TYR A 1 87 ? 8.41905 0.44466 17.99151 1.000 20.73885 87 TYR A N 1
ATOM 686 C CA . TYR A 1 87 ? 7.28624 1.28027 17.64084 1.000 19.74944 87 TYR A CA 1
ATOM 687 C C . TYR A 1 87 ? 7.21393 2.57030 18.43862 1.000 19.50790 87 TYR A C 1
ATOM 688 O O . TYR A 1 87 ? 6.42888 3.45373 18.07869 1.000 19.90065 87 TYR A O 1
ATOM 697 N N . GLY A 1 88 ? 8.03489 2.72175 19.48111 1.000 21.13913 88 GLY A N 1
ATOM 698 C CA . GLY A 1 88 ? 8.09287 3.96309 20.21180 1.000 22.73839 88 GLY A CA 1
ATOM 699 C C . GLY A 1 88 ? 7.02237 4.07199 21.27620 1.000 18.37403 88 GLY A C 1
ATOM 700 O O . GLY A 1 88 ? 6.20854 3.18238 21.49652 1.000 23.24581 88 GLY A O 1
ATOM 701 N N . HIS A 1 89 ? 7.03158 5.22184 21.94205 1.000 16.19204 89 HIS A N 1
ATOM 702 C CA . HIS A 1 89 ? 6.02952 5.54493 22.94080 1.000 15.13958 89 HIS A CA 1
ATOM 703 C C . HIS A 1 89 ? 5.80712 7.04164 22.87761 1.000 18.66831 89 HIS A C 1
ATOM 704 O O . HIS A 1 89 ? 6.65695 7.78294 22.38965 1.000 18.28171 89 HIS A O 1
ATOM 711 N N . ILE A 1 90 ? 4.65113 7.49073 23.35952 1.000 16.06534 90 ILE A N 1
ATOM 712 C CA . ILE A 1 90 ? 4.31528 8.90392 23.25940 1.000 16.06431 90 ILE A CA 1
ATOM 713 C C . ILE A 1 90 ? 3.43807 9.31247 24.43501 1.000 14.76192 90 ILE A C 1
ATOM 714 O O . ILE A 1 90 ? 2.63135 8.52172 24.93411 1.000 14.76040 90 ILE A O 1
ATOM 719 N N . GLN A 1 91 ? 3.63103 10.55375 24.90079 1.000 15.11049 91 GLN A N 1
ATOM 720 C CA . GLN A 1 91 ? 3.00346 11.05219 26.12767 1.000 16.65185 91 GLN A CA 1
ATOM 721 C C . GLN A 1 91 ? 2.66767 12.53627 25.99010 1.000 15.87404 91 GLN A C 1
ATOM 722 O O . GLN A 1 91 ? 3.34213 13.27576 25.26737 1.000 19.07226 91 GLN A O 1
ATOM 728 N N . CYS A 1 92 ? 1.66424 12.98791 26.74388 1.000 19.07551 92 CYS A N 1
ATOM 729 C CA . CYS A 1 92 ? 1.31952 14.40880 26.80772 1.000 17.86096 92 CYS A CA 1
ATOM 730 C C . CYS A 1 92 ? 1.89949 15.00247 28.09027 1.000 18.81231 92 CYS A C 1
ATOM 731 O O . CYS A 1 92 ? 1.41269 14.70653 29.18200 1.000 21.75057 92 CYS A O 1
ATOM 734 N N . VAL A 1 93 ? 2.87619 15.90218 27.94795 1.000 19.56107 93 VAL A N 1
ATOM 735 C CA . VAL A 1 93 ? 3.59632 16.42297 29.10879 1.000 21.10329 93 VAL A CA 1
ATOM 736 C C . VAL A 1 93 ? 2.71458 17.37715 29.90167 1.000 20.09283 93 VAL A C 1
ATOM 737 O O . VAL A 1 93 ? 2.04361 18.25101 29.33648 1.000 20.88800 93 VAL A O 1
ATOM 741 N N . ILE A 1 94 ? 2.75020 17.23904 31.22523 1.000 18.56977 94 ILE A N 1
ATOM 742 C CA . ILE A 1 94 ? 2.05802 18.13734 32.14617 1.000 19.35544 94 ILE A CA 1
ATOM 743 C C . ILE A 1 94 ? 3.02000 19.14355 32.77102 1.000 21.62015 94 ILE A C 1
ATOM 744 O O . ILE A 1 94 ? 2.73151 20.33777 32.82502 1.000 23.90615 94 ILE A O 1
ATOM 749 N N . SER A 1 95 ? 4.17229 18.67465 33.24430 1.000 21.59210 95 SER A N 1
ATOM 750 C CA . SER A 1 95 ? 5.20954 19.55080 33.78332 1.000 23.59146 95 SER A CA 1
ATOM 751 C C . SER A 1 95 ? 6.52626 18.79700 33.79408 1.000 26.67718 95 SER A C 1
ATOM 752 O O . SER A 1 95 ? 6.57580 17.57892 33.63090 1.000 24.44256 95 SER A O 1
ATOM 755 N N . GLY A 1 96 ? 7.5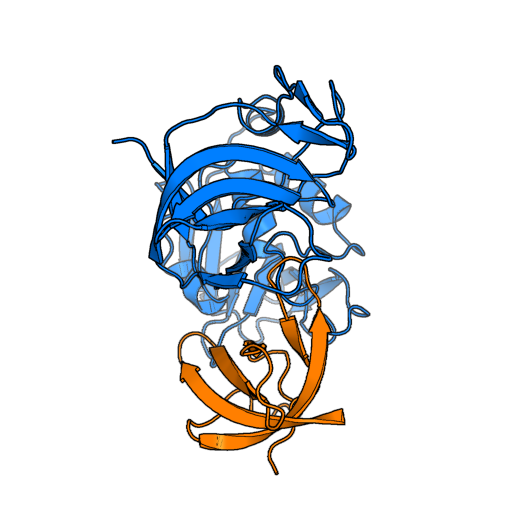9934 19.53554 33.99699 1.000 31.91608 96 GLY A N 1
ATOM 756 C CA . GLY A 1 96 ? 8.89306 18.89655 33.99038 1.000 29.36708 96 GLY A CA 1
ATOM 757 C C . GLY A 1 96 ? 9.97064 19.83234 34.46022 1.000 30.52478 96 GLY A C 1
ATOM 758 O O . GLY A 1 96 ? 9.81470 21.05665 34.45717 1.000 25.22913 96 GLY A O 1
ATOM 759 N N . ASN A 1 97 ? 11.06936 19.22052 34.87460 1.000 23.53450 97 ASN A N 1
ATOM 760 C CA . ASN A 1 97 ? 12.28936 19.91629 35.21846 1.000 24.55365 97 ASN A CA 1
ATOM 761 C C . ASN A 1 97 ? 13.41541 19.06962 34.64446 1.000 24.32006 97 ASN A C 1
ATOM 762 O O . ASN A 1 97 ? 13.18076 18.17277 33.82880 1.000 25.43462 97 ASN A O 1
ATOM 767 N N . LEU A 1 98 ? 14.63625 19.30592 35.11007 1.000 35.07236 98 LEU A N 1
ATOM 768 C CA . LEU A 1 98 ? 15.77606 18.58712 34.56291 1.000 31.30387 98 LEU A CA 1
ATOM 769 C C . LEU A 1 98 ? 15.91184 17.17315 35.11445 1.000 31.88481 98 LEU A C 1
ATOM 770 O O . LEU A 1 98 ? 16.67020 16.38061 34.55249 1.000 35.51064 98 LEU A O 1
ATOM 775 N N . ASP A 1 99 ? 15.21312 16.84429 36.19721 1.000 30.64336 99 ASP A N 1
ATOM 776 C CA . ASP A 1 99 ? 15.29641 15.53811 36.84157 1.000 31.14536 99 ASP A CA 1
ATOM 777 C C . ASP A 1 99 ? 14.18935 14.57909 36.41010 1.000 26.51331 99 ASP A C 1
ATOM 778 O O . ASP A 1 99 ? 14.43867 13.37549 36.27716 1.000 25.16935 99 ASP A O 1
ATOM 783 N N . TYR A 1 100 ? 12.97078 15.07903 36.21654 1.000 23.01809 100 TYR A N 1
ATOM 784 C CA . TYR A 1 100 ? 11.84963 14.24418 35.79004 1.000 22.82045 100 TYR A CA 1
ATOM 785 C C . TYR A 1 100 ? 10.79880 15.11576 35.12257 1.000 21.47838 100 TYR A C 1
ATOM 786 O O . TYR A 1 100 ? 10.83248 16.34467 35.20125 1.000 21.30755 100 TYR A O 1
ATOM 795 N N . TYR A 1 101 ? 9.81804 14.45845 34.51311 1.000 23.54511 101 TYR A N 1
ATOM 796 C CA . TYR A 1 101 ? 8.64515 15.16432 34.03561 1.000 22.10476 101 TYR A CA 1
ATOM 797 C C . TYR A 1 101 ? 7.42575 14.28118 34.28080 1.000 21.41765 101 TYR A C 1
ATOM 798 O O . TYR A 1 101 ? 7.53854 13.07740 34.51034 1.000 23.36949 101 TYR A O 1
ATOM 807 N N . THR A 1 102 ? 6.25999 14.89921 34.29874 1.000 18.84380 102 THR A N 1
ATOM 808 C CA . THR A 1 102 ? 5.02666 14.16342 34.49159 1.000 18.42069 102 THR A CA 1
ATOM 809 C C . THR A 1 102 ? 4.22271 14.30548 33.21803 1.000 20.38445 102 THR A C 1
ATOM 810 O O . THR A 1 102 ? 4.38865 15.27559 32.46841 1.000 18.90660 102 THR A O 1
ATOM 814 N N . CYS A 1 103 ? 3.37744 13.32086 32.97249 1.000 17.17074 103 CYS A N 1
ATOM 815 C CA . CYS A 1 103 ? 2.69346 13.27622 31.69265 1.000 16.37831 103 CYS A CA 1
ATOM 816 C C . CYS A 1 103 ? 1.42707 12.46347 31.84134 1.000 18.68613 103 CYS A C 1
ATOM 817 O O . CYS A 1 103 ? 1.27377 11.68227 32.78207 1.000 18.08322 103 CYS A O 1
ATOM 820 N N . LEU A 1 104 ? 0.52221 12.66593 30.89068 1.000 17.13781 104 LEU A N 1
ATOM 821 C CA . LEU A 1 104 ? -0.61210 11.77947 30.66363 1.000 20.79378 104 LEU A CA 1
ATOM 822 C C . LEU A 1 104 ? -0.25891 10.83903 29.51860 1.000 17.00533 104 LEU A C 1
ATOM 823 O O . LEU A 1 104 ? 0.25305 11.28403 28.48215 1.000 19.41593 104 LEU A O 1
ATOM 828 N N . GLU A 1 105 ? -0.51693 9.54211 29.70047 1.000 18.67106 105 GLU A N 1
ATOM 829 C CA . GLU A 1 105 ? -0.13998 8.58123 28.67139 1.000 19.15084 105 GLU A CA 1
ATOM 830 C C . GLU A 1 105 ? -1.04651 7.35956 28.71496 1.000 17.55449 105 GLU A C 1
ATOM 831 O O . GLU A 1 105 ? -1.63285 7.03457 29.74862 1.000 16.75067 105 GLU A O 1
ATOM 837 N N . GLN A 1 106 ? -1.16090 6.68654 27.57021 1.000 18.07607 106 GLN A N 1
ATOM 838 C CA . GLN A 1 106 ? -1.85881 5.41146 27.47725 1.000 16.74857 106 GLN A CA 1
ATOM 839 C C . GLN A 1 106 ? -0.89605 4.27678 27.14333 1.000 20.28586 106 GLN A C 1
ATOM 840 O O . GLN A 1 106 ? 0.12852 4.47490 26.48440 1.000 20.17754 106 GLN A O 1
ATOM 846 N N . ASN A 1 107 ? -1.23187 3.08547 27.63995 1.000 21.35383 107 ASN A N 1
ATOM 847 C CA . ASN A 1 107 ? -0.57201 1.82999 27.28568 1.000 20.18315 107 ASN A CA 1
ATOM 848 C C . ASN A 1 107 ? 0.86783 1.74852 27.75815 1.000 24.85775 107 ASN A C 1
ATOM 849 O O . ASN A 1 107 ? 1.66143 1.02410 27.17159 1.000 23.61806 107 ASN A O 1
ATOM 854 N N . TRP A 1 108 ? 1.22746 2.47988 28.81055 1.000 21.45614 108 TRP A N 1
ATOM 855 C CA . TRP A 1 108 ? 2.56562 2.31278 29.36472 1.000 25.96601 108 TRP A CA 1
ATOM 856 C C . TRP A 1 108 ? 2.76159 0.88906 29.86502 1.000 29.07476 108 TRP A C 1
ATOM 857 O O . TRP A 1 108 ? 3.83708 0.29927 29.69253 1.000 30.04442 108 TRP A O 1
ATOM 868 N N . LEU A 1 109 ? 1.72064 0.31094 30.46486 1.000 27.30942 109 LEU A N 1
ATOM 869 C CA . LEU A 1 109 ? 1.81413 -1.01429 31.05956 1.000 28.72969 109 LEU A CA 1
ATOM 870 C C . LEU A 1 109 ? 1.37987 -2.12353 30.11519 1.000 32.73176 109 LEU A C 1
ATOM 871 O O . LEU A 1 109 ? 1.53643 -3.29962 30.45709 1.000 35.96782 109 LEU A O 1
ATOM 876 N N . GLY A 1 110 ? 0.82949 -1.78833 28.95438 1.000 23.35507 110 GLY A N 1
ATOM 877 C CA . GLY A 1 110 ? 0.40303 -2.80571 28.01613 1.000 29.13323 110 GLY A CA 1
ATOM 878 C C . GLY A 1 110 ? -1.03457 -3.23927 28.15853 1.000 31.15032 110 GLY A C 1
ATOM 879 O O . GLY A 1 110 ? -1.42172 -4.24657 27.55311 1.000 33.65559 110 GLY A O 1
ATOM 880 N N . GLY A 1 111 ? -1.84065 -2.51097 28.93237 1.000 30.31908 111 GLY A N 1
ATOM 881 C CA . GLY A 1 111 ? -3.23269 -2.84192 29.13105 1.000 23.04757 111 GLY A CA 1
ATOM 882 C C . GLY A 1 111 ? -4.21162 -2.08061 28.26781 1.000 26.72373 111 GLY A C 1
ATOM 883 O O . GLY A 1 111 ? -5.42269 -2.16718 28.51156 1.000 27.07176 111 GLY A O 1
ATOM 884 N N . GLY A 1 112 ? -3.73521 -1.32938 27.27287 1.000 24.57374 112 GLY A N 1
ATOM 885 C CA . GLY A 1 112 ? -4.64882 -0.56214 26.43097 1.000 24.96371 112 GLY A CA 1
ATOM 886 C C . GLY A 1 112 ? -5.49915 -1.43813 25.53817 1.000 26.88987 112 GLY A C 1
ATOM 887 O O . GLY A 1 112 ? -6.69219 -1.17553 25.35562 1.000 25.19025 112 GLY A O 1
ATOM 888 N N . PHE A 1 113 ? -4.90431 -2.50382 24.99173 1.000 28.68024 113 PHE A N 1
ATOM 889 C CA . PHE A 1 113 ? -5.62476 -3.37968 24.06851 1.000 32.56318 113 PHE A CA 1
ATOM 890 C C . PHE A 1 113 ? -6.81739 -4.02899 24.76076 1.000 35.46024 113 PHE A C 1
ATOM 891 O O . PHE A 1 113 ? -7.94086 -4.01879 24.23809 1.000 31.44184 113 PHE A O 1
ATOM 899 N N . ASP A 1 114 ? -6.59832 -4.60057 25.95106 1.000 28.80315 114 ASP A N 1
ATOM 900 C CA . ASP A 1 114 ? -7.70941 -5.22715 26.65461 1.000 30.03466 114 ASP A CA 1
ATOM 901 C C . ASP A 1 114 ? -8.58045 -4.23363 27.40814 1.000 26.90802 114 ASP A C 1
ATOM 902 O O . ASP A 1 114 ? -9.67686 -4.61164 27.84337 1.000 32.14273 114 ASP A O 1
ATOM 907 N N . GLY A 1 115 ? -8.13261 -2.98415 27.56198 1.000 29.55499 115 GLY A N 1
ATOM 908 C CA . GLY A 1 115 ? -8.98817 -1.89545 27.97970 1.000 33.24881 115 GLY A CA 1
ATOM 909 C C . GLY A 1 115 ? -8.92739 -1.52506 29.44676 1.000 40.00505 115 GLY A C 1
ATOM 910 O O . GLY A 1 115 ? -9.55405 -0.53040 29.83642 1.000 36.63481 115 GLY A O 1
ATOM 911 N N . TRP A 1 116 ? -8.20177 -2.27636 30.27718 1.000 32.84959 116 TRP A N 1
ATOM 912 C CA . TRP A 1 116 ? -8.18835 -1.93780 31.69597 1.000 35.32478 116 TRP A CA 1
ATOM 913 C C . TRP A 1 116 ? -7.26172 -0.77153 32.01825 1.000 32.28282 116 TRP A C 1
ATOM 914 O O . TRP A 1 116 ? -7.44575 -0.12788 33.05518 1.000 35.25323 116 TRP A O 1
ATOM 925 N N . GLU A 1 117 ? -6.29049 -0.46608 31.16263 1.000 26.33013 117 GLU A N 1
ATOM 926 C CA . GLU A 1 117 ? -5.39777 0.66253 31.38945 1.000 27.62358 117 GLU A CA 1
ATOM 927 C C . GLU A 1 117 ? -5.94446 1.88193 30.65484 1.000 28.85840 117 GLU A C 1
ATOM 928 O O . GLU A 1 117 ? -6.04939 1.87400 29.42003 1.000 23.06937 117 GLU A O 1
ATOM 934 N N . LYS A 1 118 ? -6.29294 2.92044 31.40998 1.000 24.47402 118 LYS A N 1
ATOM 935 C CA . LYS A 1 118 ? -6.79553 4.16732 30.85173 1.000 28.52873 118 LYS A CA 1
ATOM 936 C C . LYS A 1 118 ? -5.66739 5.18732 30.80501 1.000 27.08293 118 LYS A C 1
ATOM 937 O O . LYS A 1 118 ? -4.55520 4.92958 31.27119 1.000 27.31659 118 LYS A O 1
ATOM 943 N N . ALA A 1 119 ? -5.95706 6.36385 30.24348 1.000 25.01984 119 ALA A N 1
ATOM 944 C CA . ALA A 1 119 ? -4.98284 7.44496 30.27387 1.000 22.28255 119 ALA A CA 1
ATOM 945 C C . ALA A 1 119 ? -4.64603 7.77161 31.72255 1.000 21.25128 119 ALA A C 1
ATOM 946 O O . ALA A 1 119 ? -5.53635 8.01654 32.54467 1.000 26.50274 119 ALA A O 1
ATOM 948 N N . THR A 1 120 ? -3.35730 7.74399 32.03224 1.000 21.40470 120 THR A N 1
ATOM 949 C CA . THR A 1 120 ? -2.86512 7.78277 33.40126 1.000 23.16429 120 THR A CA 1
ATOM 950 C C . THR A 1 120 ? -1.77373 8.82981 33.50954 1.000 25.16752 120 THR A C 1
ATOM 951 O O . THR A 1 120 ? -0.93965 8.94781 32.61155 1.000 17.68556 120 THR A O 1
ATOM 955 N N . ILE A 1 121 ? -1.75992 9.56058 34.62443 1.000 25.22082 121 ILE A N 1
ATOM 956 C CA . ILE A 1 121 ? -0.682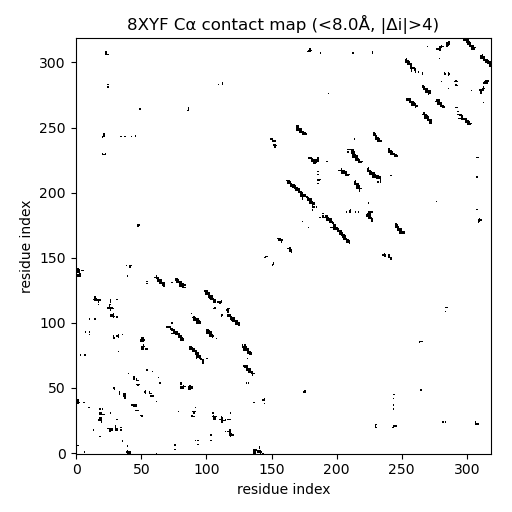77 10.49792 34.91272 1.000 19.49507 121 ILE A CA 1
ATOM 957 C C . ILE A 1 121 ? 0.43835 9.73938 35.60914 1.000 20.48252 121 ILE A C 1
ATOM 958 O O . ILE A 1 121 ? 0.19368 8.98649 36.55702 1.000 24.30942 121 ILE A O 1
ATOM 963 N N . ARG A 1 122 ? 1.65556 9.90248 35.10648 1.000 19.17163 122 ARG A N 1
ATOM 964 C CA . ARG A 1 122 ? 2.81667 9.15814 35.56533 1.000 21.51193 122 ARG A CA 1
ATOM 965 C C . ARG A 1 122 ? 4.02047 10.08324 35.56416 1.000 23.72503 122 ARG A C 1
ATOM 966 O O . ARG A 1 122 ? 4.06494 11.06948 34.82690 1.000 21.19436 122 ARG A O 1
ATOM 974 N N . THR A 1 123 ? 5.00909 9.74785 36.39042 1.000 20.10817 123 THR A N 1
ATOM 975 C CA . THR A 1 123 ? 6.27607 10.45616 36.41084 1.000 20.62113 123 THR A CA 1
ATOM 976 C C . THR A 1 123 ? 7.34714 9.62825 35.71870 1.000 24.30783 123 THR A C 1
ATOM 977 O O . THR A 1 123 ? 7.46724 8.42379 35.96139 1.000 25.55873 123 THR A O 1
ATOM 981 N N . HIS A 1 124 ? 8.15192 10.27647 34.88794 1.000 19.68625 124 HIS A N 1
ATOM 982 C CA . HIS A 1 124 ? 9.26292 9.58862 34.24273 1.000 21.91999 124 HIS A CA 1
ATOM 983 C C . HIS A 1 124 ? 10.55277 10.34866 34.49462 1.000 25.42466 124 HIS A C 1
ATOM 984 O O . HIS A 1 124 ? 10.61292 11.55846 34.26152 1.000 22.24685 124 HIS A O 1
ATOM 991 N N . TYR A 1 125 ? 11.56993 9.63431 34.99101 1.000 25.17829 125 TYR A N 1
ATOM 992 C CA . TYR A 1 125 ? 12.89574 10.18574 35.25900 1.000 24.99301 125 TYR A CA 1
ATOM 993 C C . TYR A 1 125 ? 13.79563 10.02792 34.03318 1.000 28.53076 125 TYR A C 1
ATOM 994 O O . TYR A 1 125 ? 14.86521 9.43945 34.08282 1.000 31.61767 125 TYR A O 1
ATOM 1003 N N . TYR A 1 126 ? 13.31970 10.56897 32.91754 1.000 25.87258 126 TYR A N 1
ATOM 1004 C CA . TYR A 1 126 ? 14.00999 10.50954 31.63334 1.000 28.15590 126 TYR A CA 1
ATOM 1005 C C . TYR A 1 126 ? 14.47865 9.08278 31.35054 1.000 24.54468 126 TYR A C 1
ATOM 1006 O O . TYR A 1 126 ? 15.67229 8.77792 31.27983 1.000 27.21930 126 TYR A O 1
ATOM 1015 N N . ASP A 1 127 ? 13.48472 8.20134 31.19593 1.000 27.31722 127 ASP A N 1
ATOM 1016 C CA . ASP A 1 127 ? 13.70590 6.77199 31.02326 1.000 33.19114 127 ASP A CA 1
ATOM 1017 C C . ASP A 1 127 ? 13.52551 6.32891 29.57590 1.000 29.67260 127 ASP A C 1
ATOM 1018 O O . ASP A 1 127 ? 13.20882 5.16311 29.32555 1.000 29.31875 127 ASP A O 1
ATOM 1023 N N . GLY A 1 128 ? 13.71431 7.23245 28.61525 1.000 26.10389 128 GLY A N 1
ATOM 1024 C CA . GLY A 1 128 ? 13.53140 6.84245 27.23174 1.000 30.63566 128 GLY A CA 1
ATOM 1025 C C . GLY A 1 128 ? 13.13336 7.93400 26.25892 1.000 28.78437 128 GLY A C 1
ATOM 1026 O O . GLY A 1 128 ? 13.35619 7.77273 25.05364 1.000 25.73254 128 GLY A O 1
ATOM 1027 N N . VAL A 1 129 ? 12.53883 9.03470 26.73925 1.000 23.78972 129 VAL A N 1
ATOM 1028 C CA . VAL A 1 129 ? 12.16921 10.11534 25.82680 1.000 21.80381 129 VAL A CA 1
ATOM 1029 C C . VAL A 1 129 ? 13.41776 10.59479 25.09250 1.000 25.30161 129 VAL A C 1
ATOM 1030 O O . VAL A 1 129 ? 14.49313 10.74593 25.68444 1.000 24.28947 129 VAL A O 1
ATOM 1034 N N . THR A 1 130 ? 13.28669 10.78912 23.78254 1.000 21.26036 130 THR A N 1
ATOM 1035 C CA . THR A 1 130 ? 14.34691 11.31461 22.93486 1.000 25.74115 130 THR A CA 1
ATOM 1036 C C . THR A 1 130 ? 13.99519 12.63923 22.28076 1.000 25.93452 130 THR A C 1
ATOM 1037 O O . THR A 1 130 ? 14.90751 13.37498 21.88509 1.000 28.21200 130 THR A O 1
ATOM 1041 N N . HIS A 1 131 ? 12.71484 12.96127 22.16064 1.000 24.63526 131 HIS A N 1
ATOM 1042 C CA . HIS A 1 131 ? 12.26523 14.17503 21.50169 1.000 24.89491 131 HIS A CA 1
ATOM 1043 C C . HIS A 1 131 ? 11.06959 14.73614 22.24746 1.000 20.46830 131 HIS A C 1
ATOM 1044 O O . HIS A 1 131 ? 10.29622 13.99424 22.85273 1.000 21.12366 131 HIS A O 1
ATOM 1051 N N . PHE A 1 132 ? 10.89426 16.04740 22.14295 1.000 23.86477 132 PHE A N 1
ATOM 1052 C CA . PHE A 1 132 ? 9.71531 16.72861 22.65817 1.000 24.18155 132 PHE A CA 1
ATOM 1053 C C . PHE A 1 132 ? 9.14882 17.57851 21.52923 1.000 26.21628 132 PHE A C 1
ATOM 1054 O O . PHE A 1 132 ? 9.89372 18.33313 20.89265 1.000 29.92472 132 PHE A O 1
ATOM 1062 N N . ILE A 1 133 ? 7.84471 17.45315 21.27373 1.000 20.24297 133 ILE A N 1
ATOM 1063 C CA . ILE A 1 133 ? 7.15457 18.27307 20.28429 1.000 21.12963 133 ILE A CA 1
ATOM 1064 C C . ILE A 1 133 ? 6.44229 19.41596 21.00150 1.000 21.20093 133 ILE A C 1
ATOM 1065 O O . ILE A 1 133 ? 5.53162 19.19163 21.80694 1.000 19.52009 133 ILE A O 1
ATOM 1070 N N . ARG A 1 134 ? 6.86056 20.64988 20.71235 1.000 22.01055 134 ARG A N 1
ATOM 1071 C CA . ARG A 1 134 ? 6.30573 21.81434 21.38844 1.000 22.09766 134 ARG A CA 1
ATOM 1072 C C . ARG A 1 134 ? 5.32236 22.53494 20.48331 1.000 23.55026 134 ARG A C 1
ATOM 1073 O O . ARG A 1 134 ? 5.73643 23.11775 19.47202 1.000 31.29783 134 ARG A O 1
ATOM 1081 N N . PRO A 1 135 ? 4.03951 22.55036 20.81220 1.000 21.88304 135 PRO A N 1
ATOM 1082 C CA . PRO A 1 135 ? 3.07502 23.30122 20.00554 1.000 26.32917 135 PRO A CA 1
ATOM 1083 C C . PRO A 1 135 ? 3.32739 24.79487 20.09451 1.000 27.73582 135 PRO A C 1
ATOM 1084 O O . PRO A 1 135 ? 3.78279 25.31093 21.11700 1.000 29.41419 135 PRO A O 1
ATOM 1088 N N . LYS A 1 136 ? 3.01285 25.49690 19.00444 1.000 33.65989 136 LYS A N 1
ATOM 1089 C CA . LYS A 1 136 ? 3.01481 26.96004 19.01076 1.000 32.87219 136 LYS A CA 1
ATOM 1090 C C . LYS A 1 136 ? 1.61409 27.42615 19.40032 1.000 31.01539 136 LYS A C 1
ATOM 1091 O O . LYS A 1 136 ? 0.79560 27.80431 18.55810 1.000 31.56988 136 LYS A O 1
ATOM 1097 N N . PHE A 1 137 ? 1.33794 27.40015 20.70528 1.000 26.73386 137 PHE A N 1
ATOM 1098 C CA . PHE A 1 137 ? -0.00957 27.68819 21.18249 1.000 29.13486 137 PHE A CA 1
ATOM 1099 C C . PHE A 1 137 ? -0.37633 29.14377 20.91013 1.000 32.04384 137 PHE A C 1
ATOM 1100 O O . PHE A 1 137 ? 0.47040 30.04000 20.94308 1.000 35.54668 137 PHE A O 1
ATOM 1108 N N . SER A 1 138 ? -1.65709 29.38565 20.66441 1.000 31.73221 138 SER A N 1
ATOM 1109 C CA . SER A 1 138 ? -2.09601 30.76833 20.64469 1.000 37.19035 138 SER A CA 1
ATOM 1110 C C . SER A 1 138 ? -2.19239 31.30819 22.07116 1.000 40.25129 138 SER A C 1
ATOM 1111 O O . SER A 1 138 ? -2.22405 30.55695 23.05169 1.000 34.93705 138 SER A O 1
ATOM 1114 N N . ALA A 1 139 ? -2.23974 32.63677 22.17962 1.000 41.26288 139 ALA A N 1
ATOM 1115 C CA . ALA A 1 139 ? -2.34181 33.26841 23.48942 1.000 40.31587 139 ALA A CA 1
ATOM 1116 C C . ALA A 1 139 ? -3.75631 33.22135 24.05565 1.000 45.23826 139 ALA A C 1
ATOM 1117 O O . ALA A 1 139 ? -3.92272 33.32186 25.27577 1.000 50.84657 139 ALA A O 1
ATOM 1119 N N A SER A 1 140 ? -4.77330 33.06896 23.20894 0.500 45.93372 140 SER A N 1
ATOM 1120 N N B SER A 1 140 ? -4.76442 33.05137 23.20302 0.500 45.92757 140 SER A N 1
ATOM 1121 C CA A SER A 1 140 ? -6.16345 33.09885 23.63709 0.500 41.56507 140 SER A CA 1
ATOM 1122 C CA B SER A 1 140 ? -6.16387 33.09120 23.59384 0.500 41.57143 140 SER A CA 1
ATOM 1123 C C A SER A 1 140 ? -6.86174 31.79317 23.28013 0.500 42.72290 140 SER A C 1
ATOM 1124 C C B SER A 1 140 ? -6.83109 31.75169 23.31372 0.500 42.70571 140 SER A C 1
ATOM 1125 O O A SER A 1 140 ? -6.45568 31.07147 22.36334 0.500 40.76218 140 SER A O 1
ATOM 1126 O O B SER A 1 140 ? -6.37481 30.96476 22.47805 0.500 40.99209 140 SER A O 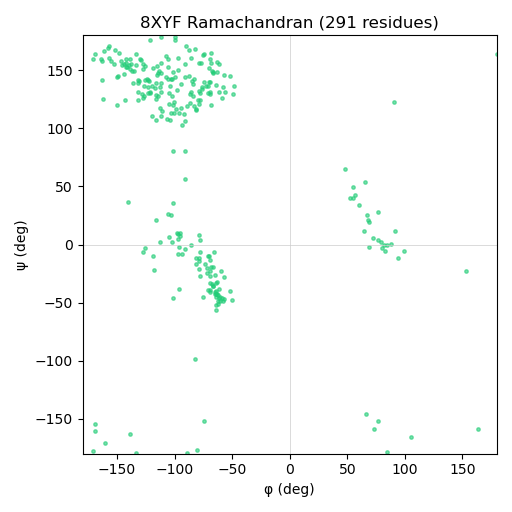1
ATOM 1131 N N . ASN A 1 141 ? -7.93918 31.51117 24.00757 1.000 40.16847 141 ASN A N 1
ATOM 1132 C CA . ASN A 1 141 ? -8.69039 30.28728 23.79438 1.000 41.37457 141 ASN A CA 1
ATOM 1133 C C . ASN A 1 141 ? -9.41862 30.31930 22.45749 1.000 41.81964 141 ASN A C 1
ATOM 1134 O O . ASN A 1 141 ? -9.81052 31.37530 21.95180 1.000 44.00600 141 ASN A O 1
ATOM 1139 N N . SER A 1 142 ? -9.58098 29.14310 21.87729 1.000 40.94337 142 SER A N 1
ATOM 1140 C CA . SER A 1 142 ? -10.17498 29.02093 20.55780 1.000 40.56799 142 SER A CA 1
ATOM 1141 C C . SER A 1 142 ? -11.25174 27.95068 20.59539 1.000 49.27673 142 SER A C 1
ATOM 1142 O O . SER A 1 142 ? -11.10220 26.93064 21.27520 1.000 33.95536 142 SER A O 1
ATOM 1145 N N . ASN A 1 143 ? -12.34625 28.20588 19.87505 1.000 35.99912 143 ASN A N 1
ATOM 1146 C CA . ASN A 1 143 ? -13.45397 27.27036 19.74133 1.000 43.42272 143 ASN A CA 1
ATOM 1147 C C . ASN A 1 143 ? -13.61278 26.81922 18.29428 1.000 47.17157 143 ASN A C 1
ATOM 1148 O O . ASN A 1 143 ? -14.68458 26.34006 17.90384 1.000 46.34184 143 ASN A O 1
ATOM 1153 N N . VAL A 1 144 ? -12.54817 26.95863 17.49628 1.000 43.31499 144 VAL A N 1
ATOM 1154 C CA . VAL A 1 144 ? -12.65977 26.80500 16.04847 1.000 45.91610 144 VAL A CA 1
ATOM 1155 C C . VAL A 1 144 ? -13.03945 25.37628 15.68120 1.000 44.91683 144 VAL A C 1
ATOM 1156 O O . VAL A 1 144 ? -13.87978 25.15202 14.80446 1.000 41.13468 144 VAL A O 1
ATOM 1160 N N . LEU A 1 145 ? -12.42971 24.38817 16.33854 1.000 41.07536 145 LEU A N 1
ATOM 1161 C CA . LEU A 1 145 ? -12.73775 22.99687 16.01501 1.000 39.94953 145 LEU A CA 1
ATOM 1162 C C . LEU A 1 145 ? -14.20610 22.67971 16.26915 1.000 44.84430 145 LEU A C 1
ATOM 1163 O O . LEU A 1 145 ? -14.87284 22.05205 15.43779 1.000 43.09782 145 LEU A O 1
ATOM 1168 N N . GLU A 1 146 ? -14.72780 23.09698 17.42311 1.000 44.92732 146 GLU A N 1
ATOM 1169 C CA . GLU A 1 146 ? -16.09441 22.73833 17.78772 1.000 48.82180 146 GLU A CA 1
ATOM 1170 C C . GLU A 1 146 ? -17.15249 23.42235 16.92412 1.000 48.60738 146 GLU A C 1
ATOM 1171 O O . GLU A 1 146 ? -18.26142 22.89076 16.80727 1.000 54.72127 146 GLU A O 1
ATOM 1177 N N . THR A 1 147 ? -16.84107 24.55431 16.29231 1.000 47.99980 147 THR A N 1
ATOM 1178 C CA . THR A 1 147 ? -17.79907 25.23217 15.42132 1.000 45.17202 147 THR A CA 1
ATOM 1179 C C . THR A 1 147 ? -17.53556 24.99184 13.93862 1.000 50.10004 147 THR A C 1
ATOM 1180 O O . THR A 1 147 ? -18.24625 25.55476 13.09730 1.000 50.27459 147 THR A O 1
ATOM 1184 N N . SER A 1 148 ? -16.53519 24.18072 13.60082 1.000 40.49009 148 SER A N 1
ATOM 1185 C CA . SER A 1 148 ? -16.14597 23.96668 12.21567 1.000 41.20808 148 SER A CA 1
ATOM 1186 C C . SER A 1 148 ? -17.22120 23.19617 11.45041 1.000 45.32430 148 SER A C 1
ATOM 1187 O O . SER A 1 148 ? -18.12293 22.58403 12.03150 1.000 38.24373 148 SER A O 1
ATOM 1190 N N . LYS A 1 149 ? -17.10012 23.22442 10.11675 1.000 35.02818 149 LYS A N 1
ATOM 1191 C CA . LYS A 1 149 ? -18.06895 22.54491 9.26151 1.000 42.39229 149 LYS A CA 1
ATOM 1192 C C . LYS A 1 149 ? -18.16443 21.06988 9.60210 1.000 48.05914 149 LYS A C 1
ATOM 1193 O O . LYS A 1 149 ? -19.22059 20.45262 9.41824 1.000 44.12227 149 LYS A O 1
ATOM 1195 N N . VAL A 1 150 ? -17.07742 20.50279 10.12998 1.000 53.87913 150 VAL A N 1
ATOM 1196 C CA . VAL A 1 150 ? -17.01942 19.07697 10.42496 1.000 53.56503 150 VAL A CA 1
ATOM 1197 C C . VAL A 1 150 ? -17.91005 18.73018 11.61326 1.000 50.68514 150 VAL A C 1
ATOM 1198 O O . VAL A 1 150 ? -18.59650 17.69801 11.61360 1.000 43.50449 150 VAL A O 1
ATOM 1202 N N . ASN A 1 151 ? -17.93471 19.59018 12.63211 1.000 48.79789 151 ASN A N 1
ATOM 1203 C CA . ASN A 1 151 ? -18.63695 19.31338 13.88053 1.000 46.33723 151 ASN A CA 1
ATOM 1204 C C . ASN A 1 151 ? -19.93952 20.09730 14.02509 1.000 45.82992 151 ASN A C 1
ATOM 1205 O O . ASN A 1 151 ? -20.40339 20.34037 15.14267 1.000 45.49424 151 ASN A O 1
ATOM 1210 N N . THR A 1 152 ? -20.55142 20.47124 12.90189 1.000 39.49605 152 THR A N 1
ATOM 1211 C CA . THR A 1 152 ? -21.88543 21.05863 12.85692 1.000 36.92534 152 THR A CA 1
ATOM 1212 C C . THR A 1 152 ? -22.81367 20.12128 12.09213 1.000 38.75754 152 THR A C 1
ATOM 1213 O O . THR A 1 152 ? -22.42187 19.55423 11.07018 1.000 37.68645 152 THR A O 1
ATOM 1217 N N . PHE A 1 153 ? -24.04726 19.96698 12.58071 1.000 33.83975 153 PHE A N 1
ATOM 1218 C CA . PHE A 1 153 ? -24.91422 18.90146 12.08171 1.000 34.51914 153 PHE A CA 1
ATOM 1219 C C . PHE A 1 153 ? -25.26122 19.08346 10.60398 1.000 32.29084 153 PHE A C 1
ATOM 1220 O O . PHE A 1 153 ? -25.05302 18.17808 9.78902 1.000 33.91278 153 PHE A O 1
ATOM 1228 N N . GLY A 1 154 ? -25.82533 20.22589 10.24181 1.000 31.40607 154 GLY A N 1
ATOM 1229 C CA . GLY A 1 154 ? -26.30491 20.38171 8.87955 1.000 41.77663 154 GLY A CA 1
ATOM 1230 C C . GLY A 1 154 ? -27.58035 19.59580 8.61589 1.000 38.91030 154 GLY A C 1
ATOM 1231 O O . GLY A 1 154 ? -28.32275 19.21890 9.53130 1.000 33.86756 154 GLY A O 1
ATOM 1232 N N . ASN A 1 155 ? -27.82756 19.33811 7.33371 1.000 29.42654 155 ASN A N 1
ATOM 1233 C CA . ASN A 1 155 ? -29.06356 18.71422 6.88219 1.000 33.45272 155 ASN A CA 1
ATOM 1234 C C . ASN A 1 155 ? -28.82210 17.26254 6.50771 1.000 25.47714 155 ASN A C 1
ATOM 1235 O O . ASN A 1 155 ? -27.92665 16.96502 5.71735 1.000 28.67033 155 ASN A O 1
ATOM 1240 N N . TRP A 1 156 ? -29.66778 16.38079 7.03205 1.000 25.26878 156 TRP A N 1
ATOM 1241 C CA . TRP A 1 156 ? -29.59446 14.95416 6.78872 1.000 24.64327 156 TRP A CA 1
ATOM 1242 C C . TRP A 1 156 ? -31.00072 14.43368 6.54526 1.000 24.03980 156 TRP A C 1
ATOM 1243 O O . TRP A 1 156 ? -31.97837 14.96224 7.08386 1.000 26.85410 156 TRP A O 1
ATOM 1254 N N . LYS A 1 157 ? -31.09508 13.39592 5.73169 1.000 23.22508 157 LYS A N 1
ATOM 1255 C CA . LYS A 1 157 ? -32.28356 12.57020 5.63637 1.000 22.70720 157 LYS A CA 1
ATOM 1256 C C . LYS A 1 157 ? -32.09704 11.33455 6.50600 1.000 24.73489 157 LYS A C 1
ATOM 1257 O O . LYS A 1 157 ? -30.97421 10.95326 6.84826 1.000 23.79992 157 LYS A O 1
ATOM 1263 N N . GLN A 1 158 ? -33.20418 10.69483 6.85404 1.000 22.71720 158 GLN A N 1
ATOM 1264 C CA . GLN A 1 158 ? -33.15749 9.41285 7.54131 1.000 22.78508 158 GLN A CA 1
ATOM 1265 C C . GLN A 1 158 ? -33.93532 8.37713 6.74523 1.000 31.41648 158 GLN A C 1
ATOM 1266 O O . GLN A 1 158 ? -34.97661 8.68900 6.15967 1.000 31.99772 158 GLN A O 1
ATOM 1272 N N . ASN A 1 159 ? -33.42790 7.15148 6.70952 1.000 30.61679 159 ASN A N 1
ATOM 1273 C CA . ASN A 1 159 ? -34.13645 6.07359 6.03542 1.000 34.79799 159 ASN A CA 1
ATOM 1274 C C . ASN A 1 159 ? -34.86663 5.23104 7.08117 1.000 37.31497 159 ASN A C 1
ATOM 1275 O O . ASN A 1 159 ? -34.77566 5.47694 8.28681 1.000 32.99955 159 ASN A O 1
ATOM 1280 N N . GLN A 1 160 ? -35.59153 4.20984 6.61715 1.000 43.41753 160 GLN A N 1
ATOM 1281 C CA . GLN A 1 160 ? -36.40619 3.42561 7.53650 1.000 44.15562 160 GLN A CA 1
ATOM 1282 C C . GLN A 1 160 ? -35.58051 2.56957 8.48565 1.000 46.23268 160 GLN A C 1
ATOM 1283 O O . GLN A 1 160 ? -36.14463 2.00466 9.42795 1.000 47.29986 160 GLN A O 1
ATOM 1289 N N . TYR A 1 161 ? -34.27464 2.45101 8.26645 1.000 44.29837 161 TYR A N 1
ATOM 1290 C CA . TYR A 1 161 ? -33.41262 1.68842 9.15658 1.000 42.01411 161 TYR A CA 1
ATOM 1291 C C . TYR A 1 161 ? -32.73455 2.56664 10.19994 1.000 44.66984 161 TYR A C 1
ATOM 1292 O O . TYR A 1 161 ? -31.86287 2.08340 10.92681 1.000 40.83914 161 TYR A O 1
ATOM 1301 N N . GLY A 1 162 ? -33.10538 3.84476 10.28070 1.000 39.03591 162 GLY A N 1
ATOM 1302 C CA . GLY A 1 162 ? -32.51141 4.76661 11.22403 1.000 44.58219 162 GLY A CA 1
ATOM 1303 C C . GLY A 1 162 ? -31.21819 5.41226 10.77452 1.000 27.26961 162 GLY A C 1
ATOM 1304 O O . GLY A 1 162 ? -30.64519 6.20610 11.53343 1.000 36.62318 162 GLY A O 1
ATOM 1305 N N . THR A 1 163 ? -30.73124 5.09676 9.58116 1.000 26.70916 163 THR A N 1
ATOM 1306 C CA . THR A 1 163 ? -29.48718 5.67463 9.08603 1.000 23.44689 163 THR A CA 1
ATOM 1307 C C . THR A 1 163 ? -29.72563 7.09567 8.58790 1.000 23.42356 163 THR A C 1
ATOM 1308 O O . THR A 1 163 ? -30.64935 7.34480 7.80543 1.000 22.89082 163 THR A O 1
ATOM 1312 N N . TYR A 1 164 ? -28.88524 8.02387 9.03517 1.000 20.28037 164 TYR A N 1
ATOM 1313 C CA . TYR A 1 164 ? -28.85415 9.36931 8.47407 1.000 20.00202 164 TYR A CA 1
ATOM 1314 C C . TYR A 1 164 ? -27.97372 9.37466 7.23758 1.000 17.74721 164 TYR A C 1
ATOM 1315 O O . TYR A 1 164 ? -26.92233 8.74235 7.21771 1.000 19.08023 164 TYR A O 1
ATOM 1324 N N . TYR A 1 165 ? -28.40781 10.07051 6.18993 1.000 17.65272 165 TYR A N 1
ATOM 1325 C CA . TYR A 1 165 ? -27.57917 10.08362 4.99164 1.000 19.49434 165 TYR A CA 1
ATOM 1326 C C . TYR A 1 165 ? -27.74683 11.40379 4.26797 1.000 16.18025 165 TYR A C 1
ATOM 1327 O O . TYR A 1 165 ? -28.73807 12.12195 4.44790 1.000 19.73757 165 TYR A O 1
ATOM 1336 N N A ARG A 1 166 ? -26.74127 11.72499 3.45520 0.500 18.48498 166 ARG A N 1
ATOM 1337 N N B ARG A 1 166 ? -26.74996 11.72961 3.45234 0.500 18.48839 166 ARG A N 1
ATOM 1338 C CA A ARG A 1 166 ? -26.77155 12.91583 2.62027 0.500 23.72012 166 ARG A CA 1
ATOM 1339 C CA B ARG A 1 166 ? -26.87958 12.86517 2.55513 0.500 23.80372 166 ARG A CA 1
ATOM 1340 C C A ARG A 1 166 ? -25.85092 12.69404 1.43095 0.500 21.77636 166 ARG A C 1
ATOM 1341 C C B ARG A 1 166 ? -25.85236 12.72140 1.44584 0.500 21.78639 166 ARG A C 1
ATOM 1342 O O A ARG A 1 166 ? -24.97165 11.83380 1.45326 0.500 20.22400 166 ARG A O 1
ATOM 1343 O O B ARG A 1 166 ? -24.90230 11.94619 1.54308 0.500 20.28403 166 ARG A O 1
ATOM 1358 N N . ASN A 1 167 ? -26.07483 13.47410 0.38024 1.000 21.71906 167 ASN A N 1
ATOM 1359 C CA . ASN A 1 167 ? -25.23189 13.39966 -0.80174 1.000 22.65288 167 ASN A CA 1
ATOM 1360 C C . ASN A 1 167 ? -23.97293 14.22406 -0.57431 1.000 24.77899 167 ASN A C 1
ATOM 1361 O O . ASN A 1 167 ? -24.03447 15.33073 -0.03338 1.000 28.46001 167 ASN A O 1
ATOM 1366 N N . GLU A 1 168 ? -22.83027 13.68528 -0.98996 1.000 20.86974 168 GLU A N 1
ATOM 1367 C CA . GLU A 1 168 ? -21.58205 14.43835 -0.95006 1.000 21.86584 168 GLU A CA 1
ATOM 1368 C C . GLU A 1 168 ? -20.60706 13.73645 -1.87881 1.000 21.17433 168 GLU A C 1
ATOM 1369 O O . GLU A 1 168 ? -20.35010 12.53715 -1.71470 1.000 25.19700 168 GLU A O 1
ATOM 1375 N N . ASN A 1 169 ? -20.05822 14.47690 -2.82865 1.000 22.89223 169 ASN A N 1
ATOM 1376 C CA . ASN A 1 169 ? -19.21369 13.92060 -3.87820 1.000 22.17758 169 ASN A CA 1
ATOM 1377 C C . ASN A 1 169 ? -17.79273 14.41283 -3.64682 1.000 23.14595 169 ASN A C 1
ATOM 1378 O O . ASN A 1 169 ? -17.50914 15.60570 -3.79722 1.000 26.32855 169 ASN A O 1
ATOM 1383 N N . ALA A 1 170 ? -16.90792 13.50116 -3.26630 1.000 20.30228 170 ALA A N 1
ATOM 1384 C CA . ALA A 1 170 ? -15.52014 13.82901 -2.96261 1.000 19.15075 170 ALA A CA 1
ATOM 1385 C C . ALA A 1 170 ? -14.71314 12.54189 -3.05661 1.000 16.51067 170 ALA A C 1
ATOM 1386 O O . ALA A 1 170 ? -15.20907 11.51409 -3.52911 1.000 18.28187 170 ALA A O 1
ATOM 1388 N N . THR A 1 171 ? -13.46424 12.60398 -2.62477 1.000 16.59582 171 THR A N 1
ATOM 1389 C CA . THR A 1 171 ? -12.56772 11.45635 -2.66074 1.000 17.59911 171 THR A CA 1
ATOM 1390 C C . THR A 1 171 ? -12.02451 11.23499 -1.26082 1.000 16.40046 171 THR A C 1
ATOM 1391 O O . THR A 1 171 ? -11.77416 12.19195 -0.52415 1.000 19.87705 171 THR A O 1
ATOM 1395 N N . PHE A 1 172 ? -11.88163 9.97139 -0.88244 1.000 15.07277 172 PHE A N 1
ATOM 1396 C CA . PHE A 1 172 ? -11.33433 9.59184 0.41034 1.000 14.15685 172 PHE A CA 1
ATOM 1397 C C . PHE A 1 172 ? -10.10603 8.73353 0.18135 1.000 14.55421 172 PHE A C 1
ATOM 1398 O O . PHE A 1 172 ? -10.15278 7.78308 -0.60591 1.000 17.43600 172 PHE A O 1
ATOM 1406 N N . THR A 1 173 ? -9.01247 9.07673 0.86384 1.000 15.92060 173 THR A N 1
ATOM 1407 C CA . THR A 1 173 ? -7.79338 8.28387 0.84336 1.000 14.87874 173 THR A CA 1
ATOM 1408 C C . THR A 1 173 ? -7.56246 7.72872 2.23592 1.000 20.00973 173 THR A C 1
ATOM 1409 O O . THR A 1 173 ? -7.54791 8.48689 3.21418 1.000 17.12302 173 THR A O 1
ATOM 1413 N N . CYS A 1 174 ? -7.37060 6.41833 2.31746 1.000 14.80010 174 CYS A N 1
ATOM 1414 C CA . CYS A 1 174 ? -7.25902 5.77344 3.61953 1.000 18.57485 174 CYS A CA 1
ATOM 1415 C C . CYS A 1 174 ? -5.94019 6.13853 4.29267 1.000 20.07452 174 CYS A C 1
ATOM 1416 O O . CYS A 1 174 ? -4.88257 6.16187 3.65501 1.000 19.07425 174 CYS A O 1
ATOM 1419 N N . GLY A 1 175 ? -6.01039 6.43390 5.59319 1.000 17.94994 175 GLY A N 1
ATOM 1420 C CA . GLY A 1 175 ? -4.82958 6.74151 6.37933 1.000 21.15857 175 GLY A CA 1
ATOM 1421 C C . GLY A 1 175 ? -3.99334 5.52101 6.71146 1.000 22.66764 175 GLY A C 1
ATOM 1422 O O . GLY A 1 175 ? -4.00332 4.51210 6.00207 1.000 21.11880 175 GLY A O 1
ATOM 1423 N N . PHE A 1 176 ? -3.28232 5.60332 7.83829 1.000 16.99030 176 PHE A N 1
ATOM 1424 C CA . PHE A 1 176 ? -2.20646 4.66418 8.14824 1.000 20.24006 176 PHE A CA 1
ATOM 1425 C C . PHE A 1 176 ? -2.70643 3.23182 8.31649 1.000 17.03178 176 PHE A C 1
ATOM 1426 O O . PHE A 1 176 ? -2.00670 2.28244 7.94757 1.000 17.74701 176 PHE A O 1
ATOM 1434 N N . LEU A 1 177 ? -3.86524 3.04834 8.95351 1.000 15.85632 177 LEU A N 1
ATOM 1435 C CA . LEU A 1 177 ? -4.44128 1.74092 9.26678 1.000 16.34121 177 LEU A CA 1
ATOM 1436 C C . LEU A 1 177 ? -5.50932 1.37319 8.24497 1.000 14.70819 177 LEU A C 1
ATOM 1437 O O . LEU A 1 177 ? -6.27886 2.24337 7.80159 1.000 17.70694 177 LEU 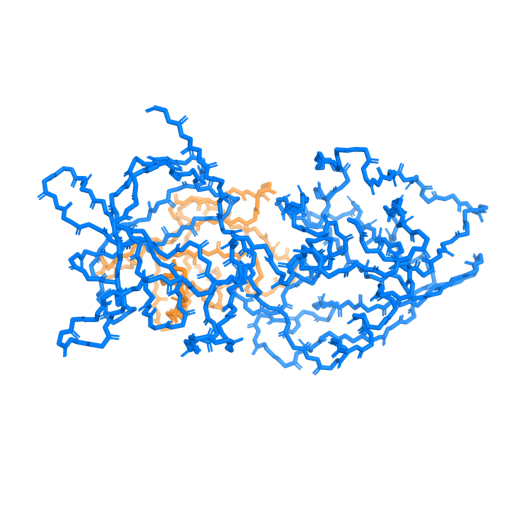A O 1
ATOM 1442 N N . PRO A 1 178 ? -5.60159 0.09199 7.89746 1.000 13.17356 178 PRO A N 1
ATOM 1443 C CA . PRO A 1 178 ? -6.67731 -0.35835 7.00025 1.000 12.38197 178 PRO A CA 1
ATOM 1444 C C . PRO A 1 178 ? -8.04847 -0.29150 7.66903 1.000 13.09966 178 PRO A C 1
ATOM 1445 O O . PRO A 1 178 ? -8.17808 -0.22642 8.88817 1.000 14.58035 178 PRO A O 1
ATOM 1449 N N . ILE A 1 179 ? -9.09292 -0.27372 6.83354 1.000 11.14844 179 ILE A N 1
ATOM 1450 C CA . ILE A 1 179 ? -10.49261 -0.22380 7.27852 1.000 12.53429 179 ILE A CA 1
ATOM 1451 C C . ILE A 1 179 ? -11.28867 -1.21800 6.44791 1.000 12.83741 179 ILE A C 1
ATOM 1452 O O . ILE A 1 179 ? -11.07648 -1.31786 5.24017 1.000 13.34356 179 ILE A O 1
ATOM 1457 N N . PHE A 1 180 ? -12.20414 -1.95367 7.08515 1.000 10.45941 180 PHE A N 1
ATOM 1458 C CA . PHE A 1 180 ? -13.02068 -2.93216 6.38019 1.000 14.09813 180 PHE A CA 1
ATOM 1459 C C . PHE A 1 180 ? -14.25542 -2.22650 5.81466 1.000 11.70555 180 PHE A C 1
ATOM 1460 O O . PHE A 1 180 ? -15.04488 -1.65127 6.57298 1.000 13.37379 180 PHE A O 1
ATOM 1468 N N . ALA A 1 181 ? -14.42687 -2.29544 4.48897 1.000 12.67249 181 ALA A N 1
ATOM 1469 C CA . ALA A 1 181 ? -15.62203 -1.78096 3.83236 1.000 12.07694 181 ALA A CA 1
ATOM 1470 C C . ALA A 1 181 ? -16.72055 -2.83080 3.86436 1.000 13.16758 181 ALA A C 1
ATOM 1471 O O . ALA A 1 181 ? -16.46234 -4.01992 3.66746 1.000 17.13524 181 ALA A O 1
ATOM 1473 N N . ARG A 1 182 ? -17.95318 -2.39022 4.09471 1.000 13.26674 182 ARG A N 1
ATOM 1474 C CA . ARG A 1 182 ? -19.09068 -3.29651 4.18231 1.000 13.04185 182 ARG A CA 1
ATOM 1475 C C . ARG A 1 182 ? -19.91979 -3.24726 2.90414 1.000 12.40730 182 ARG A C 1
ATOM 1476 O O . ARG A 1 182 ? -20.16772 -2.16876 2.35457 1.000 15.41949 182 ARG A O 1
ATOM 1484 N N . VAL A 1 183 ? -20.42621 -4.40378 2.48578 1.000 12.70394 183 VAL A N 1
ATOM 1485 C CA . VAL A 1 183 ? -21.29917 -4.45571 1.31062 1.000 13.81637 183 VAL A CA 1
ATOM 1486 C C . VAL A 1 183 ? -22.68565 -3.94187 1.67976 1.000 14.95787 183 VAL A C 1
ATOM 1487 O O . VAL A 1 183 ? -23.26108 -4.34136 2.69576 1.000 20.23908 183 VAL A O 1
ATOM 1491 N N . GLY A 1 184 ? -23.24489 -3.07553 0.84187 1.000 18.19556 184 GLY A N 1
ATOM 1492 C CA . GLY A 1 184 ? -24.68934 -2.86844 0.80389 1.000 20.35687 184 GLY A CA 1
ATOM 1493 C C . GLY A 1 184 ? -25.28608 -1.90839 1.82124 1.000 17.50620 184 GLY A C 1
ATOM 1494 O O . GLY A 1 184 ? -26.29650 -1.26112 1.51691 1.000 20.82484 184 GLY A O 1
ATOM 1495 N N A SER A 1 185 ? -24.70613 -1.79400 3.01694 0.500 19.38070 185 SER A N 1
ATOM 1496 N N B SER A 1 185 ? -24.67655 -1.77410 3.00201 0.500 19.36567 185 SER A N 1
ATOM 1497 C CA A SER A 1 185 ? -25.28502 -0.91320 4.02442 0.500 17.38739 185 SER A CA 1
ATOM 1498 C CA B SER A 1 185 ? -25.27319 -0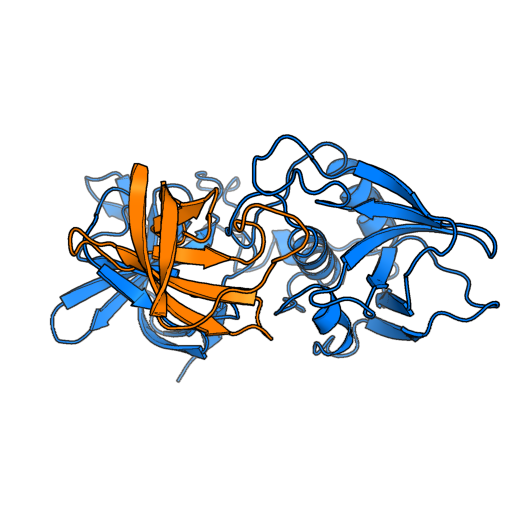.99309 4.07821 0.500 17.39437 185 SER A CA 1
ATOM 1499 C C A SER A 1 185 ? -24.20795 -0.52521 5.02389 0.500 16.61188 185 SER A C 1
ATOM 1500 C C B SER A 1 185 ? -24.17700 -0.53727 5.02983 0.500 16.60764 185 SER A C 1
ATOM 1501 O O A SER A 1 185 ? -23.27770 -1.30635 5.25951 0.500 17.49542 185 SER A O 1
ATOM 1502 O O B SER A 1 185 ? -23.20331 -1.27274 5.23939 0.500 17.51022 185 SER A O 1
ATOM 1507 N N . PRO A 1 186 ? -24.30436 0.66640 5.62582 1.000 15.44409 186 PRO A N 1
ATOM 1508 C CA . PRO A 1 186 ? -23.31455 1.14219 6.63719 1.000 14.68114 186 PRO A CA 1
ATOM 1509 C C . PRO A 1 186 ? -23.63204 0.54775 8.00512 1.000 16.70344 186 PRO A C 1
ATOM 1510 O O . PRO A 1 186 ? -24.07966 1.20980 8.96114 1.000 18.81780 186 PRO A O 1
ATOM 1514 N N . LYS A 1 187 ? -23.45738 -0.76543 8.11289 1.000 15.81124 187 LYS A N 1
ATOM 1515 C CA . LYS A 1 187 ? -23.81475 -1.48708 9.31949 1.000 14.02954 187 LYS A CA 1
ATOM 1516 C C . LYS A 1 187 ? -22.67596 -2.40130 9.72875 1.000 17.62991 187 LYS A C 1
ATOM 1517 O O . LYS A 1 187 ? -22.16011 -3.16711 8.90941 1.000 18.22754 187 LYS A O 1
ATOM 1523 N N . LEU A 1 188 ? -22.31018 -2.34234 11.00434 1.000 15.58948 188 LEU A N 1
ATOM 1524 C CA . LEU A 1 188 ? -21.26345 -3.22497 11.50648 1.000 18.36170 188 LEU A CA 1
ATOM 1525 C C . LEU A 1 188 ? -21.69962 -4.68643 11.53127 1.000 19.63977 188 LEU A C 1
ATOM 1526 O O . LEU A 1 188 ? -20.84437 -5.57522 11.60098 1.000 22.41449 188 LEU A O 1
ATOM 1531 N N . SER A 1 189 ? -23.00440 -4.94862 11.50329 1.000 17.96425 189 SER A N 1
ATOM 1532 C CA . SER A 1 189 ? -23.51870 -6.30880 11.49399 1.000 22.54328 189 SER A CA 1
ATOM 1533 C C . SER A 1 189 ? -23.42113 -6.97700 10.12554 1.000 28.87254 189 SER A C 1
ATOM 1534 O O . SER A 1 189 ? -23.71053 -8.17365 10.02168 1.000 31.26471 189 SER A O 1
ATOM 1537 N N . GLU A 1 190 ? -23.02102 -6.24768 9.07952 1.000 23.06877 190 GLU A N 1
ATOM 1538 C CA . GLU A 1 190 ? -22.88015 -6.82747 7.74481 1.000 21.37515 190 GLU A CA 1
ATOM 1539 C C . GLU A 1 190 ? -21.52902 -7.53321 7.67305 1.000 21.55547 190 GLU A C 1
ATOM 1540 O O . GLU A 1 190 ? -20.49537 -6.87135 7.76583 1.000 21.52681 190 GLU A O 1
ATOM 1546 N N . PRO A 1 191 ? -21.47221 -8.85573 7.50191 1.000 25.57618 191 PRO A N 1
ATOM 1547 C CA . PRO A 1 191 ? -20.15915 -9.52419 7.48539 1.000 28.98439 191 PRO A CA 1
ATOM 1548 C C . PRO A 1 191 ? -19.42741 -9.46037 6.15587 1.000 23.97211 191 PRO A C 1
ATOM 1549 O O . PRO A 1 191 ? -18.21417 -9.69400 6.13498 1.000 25.79615 191 PRO A O 1
ATOM 1553 N N . ASN A 1 192 ? -20.09730 -9.14232 5.05475 1.000 18.40147 192 ASN A N 1
ATOM 1554 C CA . ASN A 1 192 ? -19.43562 -9.14980 3.76066 1.000 16.32499 192 ASN A CA 1
ATOM 1555 C C . ASN A 1 192 ? -18.76736 -7.82136 3.44207 1.000 14.38033 192 ASN A C 1
ATOM 1556 O O . ASN A 1 192 ? -19.28782 -6.75183 3.75465 1.000 15.66728 192 ASN A O 1
ATOM 1561 N N . GLY A 1 193 ? -17.63021 -7.90224 2.76374 1.000 15.94255 193 GLY A N 1
ATOM 1562 C CA . GLY A 1 193 ? -16.90177 -6.68538 2.44108 1.000 20.97768 193 GLY A CA 1
ATOM 1563 C C . GLY A 1 193 ? -15.46925 -7.00047 2.04284 1.000 16.61730 193 GLY A C 1
ATOM 1564 O O . GLY A 1 193 ? -15.15834 -8.11478 1.65404 1.000 17.31842 193 GLY A O 1
ATOM 1565 N N . TYR A 1 194 ? -14.60787 -5.98711 2.14817 1.000 14.73628 194 TYR A N 1
ATOM 1566 C CA . TYR A 1 194 ? -13.20829 -6.18012 1.80463 1.000 15.26614 194 TYR A CA 1
ATOM 1567 C C . TYR A 1 194 ? -12.37724 -5.15712 2.55680 1.000 15.50174 194 TYR A C 1
ATOM 1568 O O . TYR A 1 194 ? -12.88101 -4.10645 2.97359 1.000 13.89895 194 TYR A O 1
ATOM 1577 N N . TRP A 1 195 ? -11.10093 -5.47756 2.71852 1.000 15.95932 195 TRP A N 1
ATOM 1578 C CA . TRP A 1 195 ? -10.19210 -4.57965 3.41360 1.000 12.99513 195 TRP A CA 1
ATOM 1579 C C . TRP A 1 195 ? -9.70103 -3.48020 2.47786 1.000 12.81088 195 TRP A C 1
ATOM 1580 O O . TRP A 1 195 ? -9.00956 -3.75242 1.48724 1.000 14.66910 195 TRP A O 1
ATOM 1591 N N . PHE A 1 196 ? -10.05232 -2.24174 2.82042 1.000 12.89054 196 PHE A N 1
ATOM 1592 C CA . PHE A 1 196 ? -9.57566 -1.02254 2.18281 1.000 13.42709 196 PHE A CA 1
ATOM 1593 C C . PHE A 1 196 ? -8.18022 -0.73103 2.72377 1.000 16.99572 196 PHE A C 1
ATOM 1594 O O . PHE A 1 196 ? -7.99840 -0.62181 3.94070 1.000 17.66515 196 PHE A O 1
ATOM 1602 N N . GLN A 1 197 ? -7.17526 -0.67310 1.82227 1.000 12.24458 197 GLN A N 1
ATOM 1603 C CA . GLN A 1 197 ? -5.82465 -0.63038 2.35523 1.000 13.66309 197 GLN A CA 1
ATOM 1604 C C . GLN A 1 197 ? -5.36456 0.80817 2.56263 1.000 15.64387 197 GLN A C 1
ATOM 1605 O O . GLN A 1 197 ? -5.85509 1.72974 1.90106 1.000 18.76581 197 GLN A O 1
ATOM 1611 N N . PRO A 1 198 ? -4.41409 1.00527 3.47427 1.000 17.23348 198 PRO A N 1
ATOM 1612 C CA . PRO A 1 198 ? -3.79047 2.32149 3.62925 1.000 15.08876 198 PRO A CA 1
ATOM 1613 C C . PRO A 1 198 ? -3.34681 2.90452 2.30072 1.000 17.45089 198 PRO A C 1
ATOM 1614 O O . PRO A 1 198 ? -2.76578 2.21604 1.46052 1.000 17.94245 198 PRO A O 1
ATOM 1618 N N . ASN A 1 199 ? -3.62468 4.19335 2.12199 1.000 19.55334 199 ASN A N 1
ATOM 1619 C CA . ASN A 1 199 ? -3.30807 4.97617 0.93417 1.000 18.28129 199 ASN A CA 1
ATOM 1620 C C . ASN A 1 199 ? -4.14206 4.55506 -0.26476 1.000 18.97153 199 ASN A C 1
ATOM 1621 O O . ASN A 1 199 ? -3.98929 5.13781 -1.34208 1.000 25.08104 199 ASN A O 1
ATOM 1626 N N . GLY A 1 200 ? -4.99022 3.54712 -0.12429 1.000 19.74919 200 GLY A N 1
ATOM 1627 C CA . GLY A 1 200 ? -6.02916 3.32722 -1.11040 1.000 19.57538 200 GLY A CA 1
ATOM 1628 C C . GLY A 1 200 ? -6.99455 4.49470 -1.15478 1.000 19.22930 200 GLY A C 1
ATOM 1629 O O . GLY A 1 200 ? -7.14293 5.25642 -0.20886 1.000 17.23635 200 GLY A O 1
ATOM 1630 N N . TYR A 1 201 ? -7.67949 4.64322 -2.28004 1.000 18.14122 201 TYR A N 1
ATOM 1631 C CA . TYR A 1 201 ? -8.54837 5.79758 -2.40732 1.000 20.19346 201 TYR A CA 1
ATOM 1632 C C . TYR A 1 201 ? -9.79122 5.42032 -3.18841 1.000 18.80271 201 TYR A C 1
ATOM 1633 O O . TYR A 1 201 ? -9.78903 4.47883 -3.98379 1.000 20.26257 201 TYR A O 1
ATOM 1642 N N . THR A 1 202 ? -10.86326 6.17676 -2.94882 1.000 16.16128 202 THR A N 1
ATOM 1643 C CA . THR A 1 202 ? -12.07429 5.99303 -3.76418 1.000 18.15510 202 THR A CA 1
ATOM 1644 C C . THR A 1 202 ? -12.81186 7.31997 -3.85654 1.000 17.61817 202 THR A C 1
ATOM 1645 O O . THR A 1 202 ? -12.81885 8.08609 -2.88490 1.000 18.45101 202 THR A O 1
ATOM 1649 N N . PRO A 1 203 ? -13.43154 7.62610 -4.99178 1.000 17.17278 203 PRO A N 1
ATOM 1650 C CA . PRO A 1 203 ? -14.48037 8.64542 -4.97640 1.000 15.09113 203 PRO A CA 1
ATOM 1651 C C . PRO A 1 203 ? -15.68258 8.07985 -4.25427 1.000 19.69785 203 PRO A C 1
ATOM 1652 O O . PRO A 1 203 ? -15.89336 6.86479 -4.23402 1.000 20.95297 203 PRO A O 1
ATOM 1656 N N . TYR A 1 204 ? -16.46511 8.96674 -3.64337 1.000 16.02630 204 TYR A N 1
ATOM 1657 C CA . TYR A 1 204 ? -17.67386 8.55419 -2.94921 1.000 14.41175 204 TYR A CA 1
ATOM 1658 C C . TYR A 1 204 ? -18.76916 9.56334 -3.24463 1.000 17.90338 204 TYR A C 1
ATOM 1659 O O . TYR A 1 204 ? -18.50279 10.69596 -3.65710 1.000 18.96462 204 TYR A O 1
ATOM 1668 N N . ASP A 1 205 ? -20.01652 9.13340 -3.05488 1.000 16.71720 205 ASP A N 1
ATOM 1669 C CA . ASP A 1 205 ? -21.15586 9.98064 -3.39645 1.000 17.18919 205 ASP A CA 1
ATOM 1670 C C . ASP A 1 205 ? -22.13265 10.18620 -2.24686 1.000 18.88328 205 ASP A C 1
ATOM 1671 O O . ASP A 1 205 ? -23.09877 10.94238 -2.41037 1.000 21.00553 205 ASP A O 1
ATOM 1676 N N . GLU A 1 206 ? -21.90814 9.54868 -1.09847 1.000 15.75864 206 GLU A N 1
ATOM 1677 C CA . GLU A 1 206 ? -22.84808 9.54424 0.01900 1.000 15.83913 206 GLU A CA 1
ATOM 1678 C C . GLU A 1 206 ? -22.07693 9.58025 1.32258 1.000 15.54208 206 GLU A C 1
ATOM 1679 O O . GLU A 1 206 ? -20.99768 8.98848 1.43352 1.000 15.21673 206 GLU A O 1
ATOM 1685 N N . VAL A 1 207 ? -22.65927 10.24112 2.32472 1.000 15.25620 207 VAL A N 1
ATOM 1686 C CA . VAL A 1 207 ? -22.15514 10.16409 3.69024 1.000 17.09037 207 VAL A CA 1
ATOM 1687 C C . VAL A 1 207 ? -23.29235 9.69623 4.58449 1.000 16.88655 207 VAL A C 1
ATOM 1688 O O . VAL A 1 207 ? -24.45081 10.04902 4.35915 1.000 16.63961 207 VAL A O 1
ATOM 1692 N N . CYS A 1 208 ? -22.96771 8.86896 5.57617 1.000 14.34669 208 CYS A N 1
ATOM 1693 C CA . CYS A 1 208 ? -23.96961 8.26925 6.44632 1.000 13.93494 208 CYS A CA 1
ATOM 1694 C C . CYS A 1 208 ? -23.53711 8.34393 7.89448 1.000 16.15152 208 CYS A C 1
ATOM 1695 O O . CYS A 1 208 ? -22.34906 8.26286 8.20437 1.000 16.67778 208 CYS A O 1
ATOM 1698 N N . LEU A 1 209 ? -24.52534 8.43746 8.77424 1.000 14.11722 209 LEU A N 1
ATOM 1699 C CA . LEU A 1 209 ? -24.32697 8.30945 10.21370 1.000 14.69728 209 LEU A CA 1
ATOM 1700 C C . LEU A 1 209 ? -25.02072 7.02472 10.62896 1.000 16.82126 209 LEU A C 1
ATOM 1701 O O . LEU A 1 209 ? -26.25056 6.92268 10.51349 1.000 16.43454 209 LEU A O 1
ATOM 1706 N N . SER A 1 210 ? -24.25418 6.06833 11.14647 1.000 15.11458 210 SER A N 1
ATOM 1707 C CA . SER A 1 210 ? -24.85872 4.81186 11.56689 1.000 14.71832 210 SER A CA 1
ATOM 1708 C C . SER A 1 210 ? -23.89558 4.07330 12.49639 1.000 15.59008 210 SER A C 1
ATOM 1709 O O . SER A 1 210 ? -22.68635 4.06304 12.25805 1.000 16.45558 210 SER A O 1
ATOM 1712 N N . ASP A 1 211 ? -24.43664 3.42922 13.53741 1.000 18.19443 211 ASP A N 1
ATOM 1713 C CA . ASP A 1 211 ? -23.64347 2.51831 14.38710 1.000 18.37990 211 ASP A CA 1
ATOM 1714 C C . ASP A 1 211 ? -22.41823 3.21673 14.98677 1.000 21.76612 211 ASP A C 1
ATOM 1715 O O . ASP A 1 211 ? -21.32181 2.65261 15.01678 1.000 19.96040 211 ASP A O 1
ATOM 1720 N N . GLY A 1 212 ? -22.59711 4.45515 15.45203 1.000 18.75642 212 GLY A N 1
ATOM 1721 C CA . GLY A 1 212 ? -21.51318 5.19501 16.07909 1.000 16.24955 212 GLY A CA 1
ATOM 1722 C C . GLY A 1 212 ? -20.38125 5.60673 15.15619 1.000 15.41252 212 GLY A C 1
ATOM 1723 O O . GLY A 1 212 ? -19.27929 5.90081 15.62613 1.000 16.47129 212 GLY A O 1
ATOM 1724 N N . LEU A 1 213 ? -20.62979 5.66793 13.85210 1.000 14.96427 213 LEU A N 1
ATOM 1725 C CA . LEU A 1 213 ? -19.59299 5.92740 12.87381 1.000 13.12762 213 LEU A CA 1
ATOM 1726 C C . LEU A 1 213 ? -20.15419 6.83734 11.78951 1.000 13.69999 213 LEU A C 1
ATOM 1727 O O . LEU A 1 213 ? -21.36134 6.84849 11.52977 1.000 14.23460 213 LEU A O 1
ATOM 1732 N N . VAL A 1 214 ? -19.27925 7.59891 11.17920 1.000 13.67157 214 VAL A N 1
ATOM 1733 C CA . VAL A 1 214 ? -19.56404 8.27387 9.91465 1.000 12.80105 214 VAL A CA 1
ATOM 1734 C C . VAL A 1 214 ? -19.05980 7.37464 8.80847 1.000 18.04270 214 VAL A C 1
ATOM 1735 O O . VAL A 1 214 ? -17.97147 6.81076 8.90988 1.000 15.66550 214 VAL A O 1
ATOM 1739 N N . TRP A 1 215 ? -19.83661 7.23887 7.73895 1.000 13.46930 215 TRP A N 1
ATOM 1740 C CA . TRP A 1 215 ? -19.45034 6.35719 6.65409 1.000 10.77811 215 TRP A CA 1
ATOM 1741 C C . TRP A 1 215 ? -19.49906 7.09798 5.33439 1.000 9.77583 215 TRP A C 1
ATOM 1742 O O . TRP A 1 215 ? -20.27552 8.03923 5.17114 1.000 14.46219 215 TRP A O 1
ATOM 1753 N N . ILE A 1 216 ? -18.71438 6.61605 4.37481 1.000 13.26787 216 ILE A N 1
ATOM 1754 C CA . ILE A 1 216 ? -18.87675 7.01778 2.98152 1.000 12.53833 216 ILE A CA 1
ATOM 1755 C C . ILE A 1 216 ? -19.47787 5.86529 2.18708 1.000 12.26604 216 ILE A C 1
ATOM 1756 O O . ILE A 1 216 ? -19.20427 4.68514 2.43877 1.000 13.48114 216 ILE A O 1
ATOM 1761 N N . GLY A 1 217 ? -20.32288 6.22396 1.22675 1.000 12.47700 217 GLY A N 1
ATOM 1762 C CA . GLY A 1 217 ? -20.95183 5.26825 0.32952 1.000 13.77603 217 GLY A CA 1
ATOM 1763 C C . GLY A 1 217 ? -20.42257 5.47723 -1.07770 1.000 15.56010 217 GLY A C 1
ATOM 1764 O O . GLY A 1 217 ? -20.31921 6.61851 -1.54936 1.000 16.67658 217 GLY A O 1
ATOM 1765 N N . TYR A 1 218 ? -20.10704 4.37467 -1.75063 1.000 14.38013 218 TYR A N 1
ATOM 1766 C CA . TYR A 1 218 ? -19.49418 4.44762 -3.06943 1.000 15.88033 218 TYR A CA 1
ATOM 1767 C C . TYR A 1 218 ? -19.73708 3.13496 -3.80528 1.000 17.79403 218 TYR A C 1
ATOM 1768 O O . TYR A 1 218 ? -20.17426 2.13500 -3.22262 1.000 16.92643 218 TYR A O 1
ATOM 1777 N N . ASN A 1 219 ? -19.43058 3.13826 -5.09774 1.000 20.13497 219 ASN A N 1
ATOM 1778 C CA . ASN A 1 219 ? -19.55800 1.93751 -5.90881 1.000 22.80174 219 ASN A CA 1
ATOM 1779 C C . ASN A 1 219 ? -18.18687 1.43727 -6.32698 1.000 22.15056 219 ASN A C 1
ATOM 1780 O O . ASN A 1 219 ? -17.30593 2.22288 -6.68002 1.000 25.40682 219 ASN A O 1
ATOM 1785 N N . TRP A 1 220 ? -18.01858 0.11994 -6.27606 1.000 20.65202 220 TRP A N 1
ATOM 1786 C CA . TRP A 1 220 ? -16.79706 -0.52019 -6.73724 1.000 22.12928 220 TRP A CA 1
ATOM 1787 C C . TRP A 1 220 ? -17.16639 -1.83318 -7.39850 1.000 29.55461 220 TRP A C 1
ATOM 1788 O O . TRP A 1 220 ? -17.84881 -2.66133 -6.78812 1.000 27.56244 220 TRP A O 1
ATOM 1799 N N . GLN A 1 221 ? -16.73841 -2.00283 -8.65088 1.000 26.23669 221 GLN A N 1
ATOM 1800 C CA . GLN A 1 221 ? -16.95429 -3.24475 -9.38634 1.000 34.85327 221 GLN A CA 1
ATOM 1801 C C . GLN A 1 221 ? -18.42760 -3.64702 -9.37151 1.000 31.04807 221 GLN A C 1
ATOM 1802 O O . GLN A 1 221 ? -18.77794 -4.82064 -9.22664 1.000 35.34881 221 GLN A O 1
ATOM 1808 N N . GLY A 1 222 ? -19.30211 -2.65522 -9.50789 1.000 29.16474 222 GLY A N 1
ATOM 1809 C CA . GLY A 1 222 ? -20.73081 -2.88435 -9.57525 1.000 33.00676 222 GLY A CA 1
ATOM 1810 C C . GLY A 1 222 ? -21.42861 -3.10756 -8.25083 1.000 29.82013 222 GLY A C 1
ATOM 1811 O O . GLY A 1 222 ? -22.65923 -3.24982 -8.24069 1.000 37.21612 222 GLY A O 1
ATOM 1812 N N . THR A 1 223 ? -20.69418 -3.14402 -7.13760 1.000 26.25358 223 THR A N 1
ATOM 1813 C CA . THR A 1 223 ? -21.24830 -3.35644 -5.79968 1.000 23.75295 223 THR A CA 1
ATOM 1814 C C . THR A 1 223 ? -21.24650 -2.04767 -5.01875 1.000 20.22705 223 THR A C 1
ATOM 1815 O O . THR A 1 223 ? -20.33755 -1.23081 -5.17220 1.000 21.70138 223 THR A O 1
ATOM 1819 N N . ARG A 1 224 ? -22.29096 -1.83232 -4.21436 1.000 19.31457 224 ARG A N 1
ATOM 1820 C CA . ARG A 1 224 ? -22.36524 -0.70213 -3.29431 1.000 18.27529 224 ARG A CA 1
ATOM 1821 C C . ARG A 1 224 ? -21.64669 -1.03041 -1.98590 1.000 15.88188 224 ARG A C 1
ATOM 1822 O O . ARG A 1 224 ? -21.95493 -2.04002 -1.34653 1.000 16.52013 224 ARG A O 1
ATOM 1830 N N . TYR A 1 225 ? -20.72965 -0.15646 -1.57159 1.000 13.29851 225 TYR A N 1
ATOM 1831 C CA . TYR A 1 225 ? -19.96532 -0.35278 -0.34249 1.000 14.13880 225 TYR A CA 1
ATOM 1832 C C . TYR A 1 225 ? -20.10660 0.85808 0.56284 1.000 13.30697 225 TYR A C 1
ATOM 1833 O O . TYR A 1 225 ? -20.30755 1.97862 0.09264 1.000 14.39604 225 TYR A O 1
ATOM 1842 N N . TYR A 1 226 ? -19.94834 0.62501 1.87123 1.000 13.59356 226 TYR A N 1
ATOM 1843 C CA . TYR A 1 226 ? -19.91609 1.66742 2.88682 1.000 10.80313 226 TYR A CA 1
ATOM 1844 C C . TYR A 1 226 ? -18.66379 1.47497 3.71601 1.000 12.30246 226 TYR A C 1
ATOM 1845 O O . TYR A 1 226 ? -18.41268 0.37181 4.21489 1.000 12.46561 226 TYR A O 1
ATOM 1854 N N . LEU A 1 227 ? -17.86822 2.53604 3.81493 1.000 10.64134 227 LEU A N 1
ATOM 1855 C CA . LEU A 1 227 ? -16.62345 2.52004 4.54516 1.000 12.99068 227 LEU A CA 1
ATOM 1856 C C . LEU A 1 227 ? -16.71924 3.48266 5.71407 1.000 12.25017 227 LEU A C 1
ATOM 1857 O O . LEU A 1 227 ? -17.02671 4.66221 5.51003 1.000 13.80942 227 LEU A O 1
ATOM 1862 N N . PRO A 1 228 ? -16.46132 3.03837 6.93868 1.000 10.49815 228 PRO A N 1
ATOM 1863 C CA . PRO A 1 228 ? -16.44241 3.98377 8.06344 1.000 13.18511 228 PRO A CA 1
ATOM 1864 C C . PRO A 1 228 ? -15.17023 4.81724 8.01441 1.000 11.98811 228 PRO A C 1
ATOM 1865 O O . PRO A 1 228 ? -14.09713 4.31211 7.67558 1.000 13.76169 228 PRO A O 1
ATOM 1869 N N . VAL A 1 229 ? -15.29637 6.11181 8.31812 1.000 11.11296 229 VAL A N 1
ATOM 1870 C CA . VAL A 1 229 ? -14.18099 7.03223 8.11209 1.000 11.38117 229 VAL A CA 1
ATOM 1871 C C . VAL A 1 229 ? -13.84849 7.84341 9.35813 1.000 12.86907 229 VAL A C 1
ATOM 1872 O O . VAL A 1 229 ? -12.87454 8.60119 9.34433 1.000 15.00082 229 VAL A O 1
ATOM 1876 N N . ARG A 1 230 ? -14.66068 7.73080 10.40845 1.000 15.20073 230 ARG A N 1
ATOM 1877 C CA . ARG A 1 230 ? -14.42250 8.36605 11.71307 1.000 13.07850 230 ARG A CA 1
ATOM 1878 C C . ARG A 1 230 ? -15.57173 8.00038 12.64307 1.000 16.58267 230 ARG A C 1
ATOM 1879 O O . ARG A 1 230 ? -16.61498 7.50200 12.20900 1.000 15.91184 230 ARG A O 1
ATOM 1887 N N . GLN A 1 231 ? -15.35331 8.21787 13.93186 1.000 15.69913 231 GLN A N 1
ATOM 1888 C CA . GLN A 1 231 ? -16.40297 7.94456 14.89708 1.000 15.95433 231 GLN A CA 1
ATOM 1889 C C . GLN A 1 231 ? -17.43094 9.07107 14.90812 1.000 19.46296 231 GLN A C 1
ATOM 1890 O O . GLN A 1 231 ? -17.15119 10.21426 14.54358 1.000 18.00606 231 GLN A O 1
ATOM 1896 N N . TRP A 1 232 ? -18.63093 8.72182 15.35133 1.000 16.95404 232 TRP A N 1
ATOM 1897 C CA . TRP A 1 232 ? -19.72990 9.64932 15.54772 1.000 17.92614 232 TRP A CA 1
ATOM 1898 C C . TRP A 1 232 ? -20.30568 9.39135 16.92963 1.000 20.40100 232 TRP A C 1
ATOM 1899 O O . TRP A 1 232 ? -20.43795 8.23546 17.33566 1.000 19.92290 232 TRP A O 1
ATOM 1910 N N . ASN A 1 233 ? -20.64176 10.45585 17.65696 1.000 19.81445 233 ASN A N 1
ATOM 1911 C CA . ASN A 1 233 ? -21.10620 10.27661 19.03093 1.000 25.59006 233 ASN A CA 1
ATOM 1912 C C . ASN A 1 233 ? -22.55385 9.80561 19.12384 1.000 28.63641 233 ASN A C 1
ATOM 1913 O O . ASN A 1 233 ? -23.07647 9.69909 20.23738 1.000 26.03819 233 ASN A O 1
ATOM 1918 N N . GLY A 1 234 ? -23.20861 9.53325 17.99886 1.000 21.80906 234 GLY A N 1
ATOM 1919 C CA . GLY A 1 234 ? -24.55952 9.01951 18.00545 1.000 22.80727 234 GLY A CA 1
ATOM 1920 C C . GLY A 1 234 ? -25.64863 10.05574 18.17272 1.000 24.47963 234 GLY A C 1
ATOM 1921 O O . GLY A 1 234 ? -26.83020 9.68890 18.16246 1.000 26.08128 234 GLY A O 1
ATOM 1922 N N . LYS A 1 235 ? -25.30241 11.33022 18.30947 1.000 24.95367 235 LYS A N 1
ATOM 1923 C CA . LYS A 1 235 ? -26.26435 12.39681 18.53766 1.000 27.82710 235 LYS A CA 1
ATOM 1924 C C . LYS A 1 235 ? -26.45574 13.23503 17.28224 1.000 26.74271 235 LYS A C 1
ATOM 1925 O O . LYS A 1 235 ? -25.61039 13.25940 16.38386 1.000 24.97658 235 LYS A O 1
ATOM 1931 N N . THR A 1 236 ? -27.58574 13.93215 17.23914 1.000 27.88892 236 THR A N 1
ATOM 1932 C CA . THR A 1 236 ? -27.93915 14.79868 16.12572 1.000 31.19443 236 THR A CA 1
ATOM 1933 C C . THR A 1 236 ? -28.13883 16.22244 16.62984 1.000 33.96616 236 THR A C 1
ATOM 1934 O O . THR A 1 236 ? -28.08713 16.49141 17.82944 1.000 36.35934 236 THR A O 1
ATOM 1938 N N . GLY A 1 237 ? -28.38183 17.13965 15.69476 1.000 31.48487 237 GLY A N 1
ATOM 1939 C CA . GLY A 1 237 ? -28.63947 18.51614 16.08452 1.000 34.64397 237 GLY A CA 1
ATOM 1940 C C . GLY A 1 237 ? -27.42246 19.18064 16.71130 1.000 38.67895 237 GLY A C 1
ATOM 1941 O O . GLY A 1 237 ? -26.27421 18.91660 16.34622 1.000 34.58173 237 GLY A O 1
ATOM 1942 N N . ASN A 1 238 ? -27.67799 20.05924 17.68357 1.000 41.77359 238 ASN A N 1
ATOM 1943 C CA . ASN A 1 238 ? -26.57715 20.81200 18.27587 1.000 38.59469 238 ASN A CA 1
ATOM 1944 C C . ASN A 1 238 ? -25.66513 19.95325 19.14491 1.000 39.57014 238 ASN A C 1
ATOM 1945 O O . ASN A 1 238 ? -24.58707 20.42307 19.51972 1.000 37.27599 238 ASN A O 1
ATOM 1950 N N . SER A 1 239 ? -26.04780 18.70802 19.43549 1.000 35.77858 239 SER A N 1
ATOM 1951 C CA . SER A 1 239 ? -25.22629 17.78274 20.20637 1.000 31.68483 239 SER A CA 1
ATOM 1952 C C . SER A 1 239 ? -24.32003 16.92526 19.32788 1.000 29.44539 239 SER A C 1
ATOM 1953 O O . SER A 1 239 ? -23.52047 16.13829 19.85060 1.000 28.49901 239 SER A O 1
ATOM 1956 N N . TYR A 1 240 ? -24.44254 17.05584 18.01735 1.000 30.52826 240 TYR A N 1
ATOM 1957 C CA . TYR A 1 240 ? -23.68798 16.22812 17.09099 1.000 27.27258 240 TYR A CA 1
ATOM 1958 C C . TYR A 1 240 ? -22.19612 16.50111 17.22129 1.000 29.19781 240 TYR A C 1
ATOM 1959 O O . TYR A 1 240 ? -21.77045 17.65418 17.33928 1.000 29.84390 240 TYR A O 1
ATOM 1968 N N A SER A 1 241 ? -21.40695 15.42767 17.22208 0.500 26.08446 241 SER A N 1
ATOM 1969 N N B SER A 1 241 ? -21.40075 15.43421 17.23150 0.500 26.08296 241 SER A N 1
ATOM 1970 C CA A SER A 1 241 ? -19.95429 15.51185 17.23976 0.500 26.89316 241 SER A CA 1
ATOM 1971 C CA B SER A 1 241 ? -19.95514 15.57559 17.17209 0.500 26.86737 241 SER A CA 1
ATOM 1972 C C A SER A 1 241 ? -19.37853 14.29628 16.53205 0.500 25.03432 241 SER A C 1
ATOM 1973 C C B SER A 1 241 ? -19.37029 14.31936 16.54697 0.500 25.03513 241 SER A C 1
ATOM 1974 O O A SER A 1 241 ? -19.91936 13.19204 16.63762 0.500 23.59045 241 SER A O 1
ATOM 1975 O O B SER A 1 241 ? -19.89804 13.21549 16.71300 0.500 23.63448 241 SER A O 1
ATOM 1980 N N . ILE A 1 242 ? -18.27760 14.50227 15.81380 1.000 21.47562 242 ILE A N 1
ATOM 1981 C CA . ILE A 1 242 ? -17.59334 13.40635 15.14659 1.000 20.45937 242 ILE A CA 1
ATOM 1982 C C . ILE A 1 242 ? -16.11088 13.50957 15.46657 1.000 24.61714 242 ILE A C 1
ATOM 1983 O O . ILE A 1 242 ? -15.59570 14.57323 15.82615 1.000 24.77466 242 ILE A O 1
ATOM 1988 N N . GLY A 1 243 ? -15.42873 12.37195 15.36092 1.000 18.99321 243 GLY A N 1
ATOM 1989 C CA . GLY A 1 243 ? -14.04943 12.27692 15.77965 1.000 20.68276 243 GLY A CA 1
ATOM 1990 C C . GLY A 1 243 ? -13.07146 12.61403 14.67496 1.000 21.78551 243 GLY A C 1
ATOM 1991 O O . GLY A 1 243 ? -13.43230 12.92189 13.53962 1.000 20.43670 243 GLY A O 1
ATOM 1992 N N . LEU A 1 244 ? -11.79194 12.52845 15.02336 1.000 21.20378 244 LEU A N 1
ATOM 1993 C CA . LEU A 1 244 ? -10.75718 12.77123 14.03352 1.000 17.96951 244 LEU A CA 1
ATOM 1994 C C . LEU A 1 244 ? -10.83217 11.71917 12.92267 1.000 16.62023 244 LEU A C 1
ATOM 1995 O O . LEU A 1 244 ? -11.21091 10.56919 13.16001 1.000 18.11281 244 LEU A O 1
ATOM 2000 N N . PRO A 1 245 ? -10.46806 12.09400 11.69869 1.000 16.04187 245 PRO A N 1
ATOM 2001 C CA . PRO A 1 245 ? -10.68891 11.22071 10.54804 1.000 14.13992 245 PRO A CA 1
ATOM 2002 C C . PRO A 1 245 ? -9.67815 10.08853 10.45364 1.000 15.31906 245 PRO A C 1
ATOM 2003 O O . PRO A 1 245 ? -8.54555 10.17588 10.92860 1.000 17.36977 245 PRO A O 1
ATOM 2007 N N . TRP A 1 246 ? -10.10551 9.02545 9.77193 1.000 11.93904 246 TRP A N 1
ATOM 2008 C CA . TRP A 1 246 ? -9.29010 7.83964 9.53899 1.000 16.40463 246 TRP A CA 1
ATOM 2009 C C . TRP A 1 246 ? -8.62109 7.87452 8.17210 1.000 14.37453 246 TRP A C 1
ATOM 2010 O O . TRP A 1 246 ? -8.04305 6.86988 7.74156 1.000 15.54342 246 TRP A O 1
ATOM 2021 N N . GLY A 1 247 ? -8.71431 9.00120 7.49239 1.000 13.26185 247 GLY A N 1
ATOM 2022 C CA . GLY A 1 247 ? -8.01100 9.22112 6.24699 1.000 15.92659 247 GLY A CA 1
ATOM 2023 C C . GLY A 1 247 ? -8.10647 10.67756 5.85897 1.000 19.64929 247 GLY A C 1
ATOM 2024 O O . GLY A 1 247 ? -8.37674 11.54219 6.69478 1.000 22.18846 247 GLY A O 1
ATOM 2025 N N . VAL A 1 248 ? -7.86911 10.93968 4.57852 1.000 17.79628 248 VAL A N 1
ATOM 2026 C CA . VAL A 1 248 ? -7.73791 12.28838 4.04277 1.000 18.72359 248 VAL A CA 1
ATOM 2027 C C . VAL A 1 248 ? -8.78406 12.49130 2.95544 1.000 18.61210 248 VAL A C 1
ATOM 2028 O O . VAL A 1 248 ? -8.92803 11.65116 2.05965 1.000 19.71069 248 VAL A O 1
ATOM 2032 N N . PHE A 1 249 ? -9.50848 13.60886 3.02977 1.000 18.43325 249 PHE A N 1
ATOM 2033 C CA . PHE A 1 249 ? -10.56625 13.92201 2.07689 1.000 20.87978 249 PHE A CA 1
ATOM 2034 C C . PHE A 1 249 ? -10.06319 14.95050 1.06462 1.000 26.54621 249 PHE A C 1
ATOM 2035 O O . PHE A 1 249 ? -9.32214 15.86951 1.42261 1.000 24.60806 249 PHE A O 1
ATOM 2043 N N . SER A 1 250 ? -10.48046 14.79852 -0.19452 1.000 26.07094 250 SER A N 1
ATOM 2044 C CA . SER A 1 250 ? -9.99599 15.62983 -1.29293 1.000 26.55890 250 SER A CA 1
ATOM 2045 C C . SER A 1 250 ? -11.09975 15.80893 -2.33132 1.000 29.26610 250 SER A C 1
ATOM 2046 O O . SER A 1 250 ? -12.08114 15.06314 -2.36300 1.000 27.40669 250 SER A O 1
ATOM 2048 N N . HIS A 1 251 ? -10.91023 16.79587 -3.21603 1.000 28.78436 251 HIS A N 1
ATOM 2049 C CA . HIS A 1 251 ? -11.85776 17.08582 -4.29077 1.000 39.25286 251 HIS A CA 1
ATOM 2050 C C . HIS A 1 251 ? -11.14423 17.11275 -5.63624 1.000 51.65016 251 HIS A C 1
ATOM 2051 O O . HIS A 1 251 ? -10.05941 17.69018 -5.75965 1.000 60.53474 251 HIS A O 1
ATOM 2053 N N . HIS A 1 252 ? -11.76461 16.50103 -6.64424 1.000 48.77334 252 HIS A N 1
ATOM 2054 C CA . HIS A 1 252 ? -11.23137 16.50946 -8.00854 1.000 51.97286 252 HIS A CA 1
ATOM 2055 C C . HIS A 1 252 ? -12.34061 16.74233 -9.03935 1.000 62.51618 252 HIS A C 1
ATOM 2056 O O . HIS A 1 252 ? -13.12503 15.83896 -9.34605 1.000 53.13472 252 HIS A O 1
ATOM 2058 N N . LYS B 2 3 ? -9.50384 -19.44210 19.75081 1.000 49.74159 3 LYS B N 1
ATOM 2059 C CA . LYS B 2 3 ? -10.41742 -20.43554 19.20225 1.000 55.16303 3 LYS B CA 1
ATOM 2060 C C . LYS B 2 3 ? -9.98823 -20.80895 17.79031 1.000 52.64457 3 LYS B C 1
ATOM 2061 O O . LYS B 2 3 ? -9.97706 -21.98859 17.42976 1.000 67.10908 3 LYS B O 1
ATOM 2067 N N . ILE B 2 4 ? -9.64579 -19.79012 16.97201 1.000 38.83166 4 ILE B N 1
ATOM 2068 C CA . ILE B 2 4 ? -9.37887 -19.99685 15.55026 1.000 44.61217 4 ILE B CA 1
ATOM 2069 C C . ILE B 2 4 ? -7.88601 -20.12446 15.29078 1.000 35.55506 4 ILE B C 1
ATOM 2070 O O . ILE B 2 4 ? -7.03647 -19.56924 15.99992 1.000 34.64418 4 ILE B O 1
ATOM 2075 N N . LYS B 2 5 ? -7.57756 -20.88375 14.24996 1.000 31.10470 5 LYS B N 1
ATOM 2076 C CA . LYS B 2 5 ? -6.24186 -21.05306 13.70964 1.000 26.29997 5 LYS B CA 1
ATOM 2077 C C . LYS B 2 5 ? -6.17385 -20.40413 12.33903 1.000 28.63023 5 LYS B C 1
ATOM 2078 O O . LYS B 2 5 ? -7.18928 -20.22731 11.65470 1.000 26.58750 5 LYS B O 1
ATOM 2080 N N . GLY B 2 6 ? -4.96062 -20.04834 11.94803 1.000 24.66986 6 GLY B N 1
ATOM 2081 C CA . GLY B 2 6 ? -4.77417 -19.40981 10.66288 1.000 24.72212 6 GLY B CA 1
ATOM 2082 C C . GLY B 2 6 ? -3.30648 -19.28882 10.33751 1.000 26.00149 6 GLY B C 1
ATOM 2083 O O . GLY B 2 6 ? -2.43797 -19.74325 11.08670 1.000 27.57867 6 GLY B O 1
ATOM 2084 N N . GLN B 2 7 ? -3.04758 -18.66223 9.19511 1.000 22.21116 7 GLN B N 1
ATOM 2085 C CA . GLN B 2 7 ? -1.70001 -18.38198 8.73200 1.000 27.21586 7 GLN B CA 1
ATOM 2086 C C . GLN B 2 7 ? -1.54830 -16.88694 8.52752 1.000 21.73706 7 GLN B C 1
ATOM 2087 O O . GLN B 2 7 ? -2.46177 -16.23078 8.01863 1.000 21.51563 7 GLN B O 1
ATOM 2093 N N . VAL B 2 8 ? -0.38826 -16.35385 8.89893 1.000 17.99263 8 VAL B N 1
ATOM 2094 C CA . VAL B 2 8 ? -0.12823 -14.93662 8.66864 1.000 17.08212 8 VAL B CA 1
ATOM 2095 C C . VAL B 2 8 ? -0.00468 -14.70525 7.16721 1.000 20.79428 8 VAL B C 1
ATOM 2096 O O . VAL B 2 8 ? 0.81448 -15.32960 6.48713 1.000 20.35905 8 VAL B O 1
ATOM 2100 N N . LYS B 2 9 ? -0.88063 -13.86230 6.62779 1.000 16.13134 9 LYS B N 1
ATOM 2101 C CA . LYS B 2 9 ? -0.84967 -13.58717 5.19810 1.000 16.15796 9 LYS B CA 1
ATOM 2102 C C . LYS B 2 9 ? 0.31223 -12.65879 4.86287 1.000 18.94910 9 LYS B C 1
ATOM 2103 O O . LYS B 2 9 ? 1.06439 -12.91220 3.91308 1.000 22.37915 9 LYS B O 1
ATOM 2109 N N . TRP B 2 10 ? 0.49072 -11.60433 5.65608 1.000 16.18176 10 TRP B N 1
ATOM 2110 C CA . TRP B 2 10 ? 1.67752 -10.75772 5.62035 1.000 20.28377 10 TRP B CA 1
ATOM 2111 C C . TRP B 2 10 ? 1.70068 -9.94017 6.89608 1.000 19.03572 10 TRP B C 1
ATOM 2112 O O . TRP B 2 10 ? 0.68758 -9.79200 7.57508 1.000 17.35706 10 TRP B O 1
ATOM 2123 N N . PHE B 2 11 ? 2.88092 -9.43992 7.23465 1.000 17.72115 11 PHE B N 1
ATOM 2124 C CA . PHE B 2 11 ? 3.02092 -8.59898 8.41480 1.000 19.88583 11 PHE B CA 1
ATOM 2125 C C . PHE B 2 11 ? 4.15491 -7.62428 8.16794 1.000 24.06369 11 PHE B C 1
ATOM 2126 O O . PHE B 2 11 ? 5.29281 -8.03890 7.92596 1.000 24.26398 11 PHE B O 1
ATOM 2134 N N . ASN B 2 12 ? 3.83146 -6.33997 8.21208 1.000 18.53379 12 ASN B N 1
ATOM 2135 C CA . ASN B 2 12 ? 4.80591 -5.28413 7.98143 1.000 19.16810 12 ASN B CA 1
ATOM 2136 C C . ASN B 2 12 ? 5.39693 -4.90453 9.33973 1.000 22.09950 12 ASN B C 1
ATOM 2137 O O . ASN B 2 12 ? 4.72389 -4.31239 10.19292 1.000 18.00249 12 ASN B O 1
ATOM 2142 N N . GLU B 2 13 ? 6.64147 -5.31395 9.56845 1.000 23.71064 13 GLU B N 1
ATOM 2143 C CA . GLU B 2 13 ? 7.21259 -5.11540 10.89416 1.000 23.95989 13 GLU B CA 1
ATOM 2144 C C . GLU B 2 13 ? 7.44614 -3.64573 11.17867 1.000 26.73487 13 GLU B C 1
ATOM 2145 O O . GLU B 2 13 ? 7.36167 -3.22527 12.33621 1.000 29.58096 13 GLU B O 1
ATOM 2151 N N A SER B 2 14 ? 7.74437 -2.85952 10.14267 0.500 24.18009 14 SER B N 1
ATOM 2152 N N B SER B 2 14 ? 7.73811 -2.84709 10.15055 0.500 24.18333 14 SER B N 1
ATOM 2153 C CA A SER B 2 14 ? 7.94226 -1.42530 10.31933 0.500 27.51404 14 SER B CA 1
ATOM 2154 C CA B SER B 2 14 ? 7.94416 -1.42037 10.37858 0.500 27.51021 14 SER B CA 1
ATOM 2155 C C A SER B 2 14 ? 6.66045 -0.73476 10.76845 0.500 24.85834 14 SER B C 1
ATOM 2156 C C B SER B 2 14 ? 6.64890 -0.73099 10.79206 0.500 24.86351 14 SER B C 1
ATOM 2157 O O A SER B 2 14 ? 6.69180 0.13751 11.64588 0.500 28.05440 14 SER B O 1
ATOM 2158 O O B SER B 2 14 ? 6.65766 0.14064 11.67095 0.500 28.04683 14 SER B O 1
ATOM 2163 N N . LYS B 2 15 ? 5.52243 -1.10630 10.17551 1.000 21.85449 15 LYS B N 1
ATOM 2164 C CA . LYS B 2 15 ? 4.24704 -0.50653 10.52249 1.000 22.49774 15 LYS B CA 1
ATOM 2165 C C . LYS B 2 15 ? 3.59974 -1.18135 11.71836 1.000 16.07431 15 LYS B C 1
ATOM 2166 O O . LYS B 2 15 ? 2.76278 -0.56022 12.39143 1.000 17.11927 15 LYS B O 1
ATOM 2172 N N . GLY B 2 16 ? 3.97680 -2.42283 12.00656 1.000 18.72277 16 GLY B N 1
ATOM 2173 C CA . GLY B 2 16 ? 3.39799 -3.12610 13.13278 1.000 23.13311 16 GLY B CA 1
ATOM 2174 C C . GLY B 2 16 ? 2.00695 -3.66320 12.88954 1.000 21.49126 16 GLY B C 1
ATOM 2175 O O . GLY B 2 16 ? 1.21604 -3.78576 13.83513 1.000 17.40845 16 GLY B O 1
ATOM 2176 N N . PHE B 2 17 ? 1.65674 -3.97516 11.64905 1.000 18.07731 17 PHE B N 1
ATOM 2177 C CA . PHE B 2 17 ? 0.38061 -4.64882 11.46130 1.000 14.18435 17 PHE B CA 1
ATOM 2178 C C . PHE B 2 17 ? 0.42498 -5.51868 10.20917 1.000 13.54908 17 PHE B C 1
ATOM 2179 O O . PHE B 2 17 ? 1.33528 -5.43224 9.38142 1.000 15.98882 17 PHE B O 1
ATOM 2187 N N . GLY B 2 18 ? -0.57896 -6.37373 10.09396 1.000 13.90866 18 GLY B N 1
ATOM 2188 C CA . GLY B 2 18 ? -0.71203 -7.22649 8.93121 1.000 14.35920 18 GLY B CA 1
ATOM 2189 C C . GLY B 2 18 ? -2.06039 -7.90144 8.93754 1.000 15.27715 18 GLY B C 1
ATOM 2190 O O . GLY B 2 18 ? -3.00725 -7.40400 9.56512 1.000 14.09264 18 GLY B O 1
ATOM 2191 N N . PHE B 2 19 ? -2.14233 -9.05614 8.28549 1.000 13.71646 19 PHE B N 1
ATOM 2192 C CA . PHE B 2 19 ? -3.37802 -9.79992 8.18982 1.000 13.38243 19 PHE B CA 1
ATOM 2193 C C . PHE B 2 19 ? -3.11441 -11.28694 8.37303 1.000 14.19008 19 PHE B C 1
ATOM 2194 O O . PHE B 2 19 ? -2.03256 -11.78946 8.04999 1.000 17.69755 19 PHE B O 1
ATOM 2202 N N . ILE B 2 20 ? -4.12398 -11.97792 8.89596 1.000 14.31013 20 ILE B N 1
ATOM 2203 C CA . ILE B 2 20 ? -4.11868 -13.42452 9.08425 1.000 15.40905 20 ILE B CA 1
ATOM 2204 C C . ILE B 2 20 ? -5.21901 -14.01928 8.21666 1.000 22.64191 20 ILE B C 1
ATOM 2205 O O . ILE B 2 20 ? -6.33911 -13.50024 8.18596 1.000 17.91955 20 ILE B O 1
ATOM 2210 N N . THR B 2 21 ? -4.90356 -15.10848 7.51072 1.000 18.29503 21 THR B N 1
ATOM 2211 C CA . THR B 2 21 ? -5.91395 -15.86839 6.78526 1.000 20.10741 21 THR B CA 1
ATOM 2212 C C . THR B 2 21 ? -6.43703 -16.97994 7.68506 1.000 22.16966 21 THR B C 1
ATOM 2213 O O . THR B 2 21 ? -5.67907 -17.91598 7.99815 1.000 22.17601 21 THR B O 1
ATOM 2217 N N . PRO B 2 22 ? -7.69334 -16.93823 8.11969 1.000 21.24210 22 PRO B N 1
ATOM 2218 C CA . PRO B 2 22 ? -8.19467 -17.99781 9.00304 1.000 24.34779 22 PRO B CA 1
ATOM 2219 C C . PRO B 2 22 ? -8.29723 -19.33027 8.27930 1.000 26.67811 22 PRO B C 1
ATOM 2220 O O . PRO B 2 22 ? -8.53287 -19.39354 7.06994 1.000 25.70211 22 PRO B O 1
ATOM 2224 N N . ALA B 2 23 ? -8.10935 -20.40851 9.05030 1.000 29.90706 23 ALA B N 1
ATOM 2225 C CA . ALA B 2 23 ? -8.11153 -21.75545 8.48605 1.000 30.44446 23 ALA B CA 1
ATOM 2226 C C . ALA B 2 23 ? -9.46306 -22.11968 7.88626 1.000 35.88251 23 ALA B C 1
ATOM 2227 O O . ALA B 2 23 ? -9.52580 -22.86898 6.90486 1.000 39.42746 23 ALA B O 1
ATOM 2229 N N . ASP B 2 24 ? -10.54721 -21.60386 8.45073 1.000 34.59541 24 ASP B N 1
ATOM 2230 C CA . ASP B 2 24 ? -11.89258 -21.90178 7.96896 1.000 45.24845 24 ASP B CA 1
ATOM 2231 C C . ASP B 2 24 ? -12.29144 -21.10399 6.72451 1.000 40.87673 24 ASP B C 1
ATOM 2232 O O . ASP B 2 24 ? -13.45911 -21.15398 6.32207 1.000 48.11300 24 ASP B O 1
ATOM 2237 N N . GLY B 2 25 ? -11.36339 -20.37123 6.11405 1.000 39.10636 25 GLY B N 1
ATOM 2238 C CA . GLY B 2 25 ? -11.66468 -19.62131 4.90854 1.000 37.65318 25 GLY B CA 1
ATOM 2239 C C . GLY B 2 25 ? -12.58762 -18.43192 5.07086 1.000 38.50645 25 GLY B C 1
ATOM 2240 O O . GLY B 2 25 ? -13.16489 -17.97676 4.08160 1.000 43.91408 25 GLY B O 1
ATOM 2241 N N . SER B 2 26 ? -12.74853 -17.90339 6.28191 1.000 31.44609 26 SER B N 1
ATOM 2242 C CA . SER B 2 26 ? -13.49808 -16.66719 6.43914 1.000 32.73084 26 SER B CA 1
ATOM 2243 C C . SER B 2 26 ? -12.60656 -15.47279 6.09194 1.000 27.75146 26 SER B C 1
ATOM 2244 O O . SER B 2 26 ? -11.44609 -15.62918 5.70082 1.000 28.17863 26 SER B O 1
ATOM 2247 N N . LYS B 2 27 ? -13.17103 -14.27052 6.25669 1.000 23.83407 27 LYS B N 1
ATOM 2248 C CA . LYS B 2 27 ? -12.52064 -13.01269 5.90616 1.000 23.82928 27 LYS B CA 1
ATOM 2249 C C . LYS B 2 27 ? -11.14392 -12.92827 6.54425 1.000 20.49272 27 LYS B C 1
ATOM 2250 O O . LYS B 2 27 ? -10.95685 -13.38792 7.67007 1.000 21.73539 27 LYS B O 1
ATOM 2256 N N . ASP B 2 28 ? -10.20131 -12.30457 5.83711 1.000 17.56461 28 ASP B N 1
ATOM 2257 C CA . ASP B 2 28 ? -8.92345 -11.97346 6.46222 1.000 15.87599 28 ASP B CA 1
ATOM 2258 C C . ASP B 2 28 ? -9.14417 -11.12035 7.70093 1.000 16.13204 28 ASP B C 1
ATOM 2259 O O . ASP B 2 28 ? -10.02169 -10.24891 7.75048 1.000 17.11351 28 ASP B O 1
ATOM 2264 N N . VAL B 2 29 ? -8.27931 -11.33119 8.68528 1.000 13.17140 29 VAL B N 1
ATOM 2265 C CA . VAL B 2 29 ? -8.40949 -10.72310 9.99683 1.000 16.18732 29 VAL B CA 1
ATOM 2266 C C . VAL B 2 29 ? -7.20651 -9.80862 10.21101 1.000 14.13077 29 VAL B C 1
ATOM 2267 O O . VAL B 2 29 ? -6.06220 -10.20854 9.97477 1.000 14.92840 29 VAL B O 1
ATOM 2271 N N . PHE B 2 30 ? -7.47345 -8.56064 10.58834 1.000 11.92789 30 PHE B N 1
ATOM 2272 C CA . PHE B 2 30 ? -6.41870 -7.58554 10.83309 1.000 13.08707 30 PHE B CA 1
ATOM 2273 C C . PHE B 2 30 ? -5.65680 -7.95475 12.09591 1.000 13.40543 30 PHE B C 1
ATOM 2274 O O . PHE B 2 30 ? -6.25816 -8.37852 13.08841 1.000 15.42762 30 PHE B O 1
ATOM 2282 N N . VAL B 2 31 ? -4.33220 -7.79175 12.08296 1.000 13.28093 31 VAL B N 1
ATOM 2283 C CA . VAL B 2 31 ? -3.55636 -8.06268 13.28478 1.000 13.87477 31 VAL B CA 1
ATOM 2284 C C . VAL B 2 31 ? -2.59859 -6.90587 13.54569 1.000 17.23482 31 VAL B C 1
ATOM 2285 O O . VAL B 2 31 ? -1.80397 -6.52442 12.67540 1.000 15.66550 31 VAL B O 1
ATOM 2289 N N . HIS B 2 32 ? -2.69378 -6.34153 14.74006 1.000 15.65881 32 HIS B N 1
ATOM 2290 C CA . HIS B 2 32 ? -1.87673 -5.22683 15.18074 1.000 15.46149 32 HIS B CA 1
ATOM 2291 C C . HIS B 2 32 ? -0.84203 -5.75424 16.16558 1.000 16.34736 32 HIS B C 1
ATOM 2292 O O . HIS B 2 32 ? -1.06910 -6.75673 16.84705 1.000 17.81475 32 HIS B O 1
ATOM 2299 N N . PHE B 2 33 ? 0.30029 -5.07434 16.24829 1.000 17.13311 33 PHE B N 1
ATOM 2300 C CA . PHE B 2 33 ? 1.37111 -5.61535 17.08859 1.000 20.94094 33 PHE B CA 1
ATOM 2301 C C . PHE B 2 33 ? 0.93908 -5.72167 18.54803 1.000 24.20933 33 PHE B C 1
ATOM 2302 O O . PHE B 2 33 ? 1.42741 -6.59938 19.27202 1.000 23.40825 33 PHE B O 1
ATOM 2310 N N A SER B 2 34 ? 0.01636 -4.85970 18.99619 0.500 20.03320 34 SER B N 1
ATOM 2311 N N B SER B 2 34 ? -0.00122 -4.87534 18.97446 0.500 20.02383 34 SER B N 1
ATOM 2312 C CA A SER B 2 34 ? -0.44349 -4.90144 20.38177 0.500 24.75679 34 SER B CA 1
ATOM 2313 C CA B SER B 2 34 ? -0.46722 -4.87955 20.35283 0.500 24.76335 34 SER B CA 1
ATOM 2314 C C A SER B 2 34 ? -1.30328 -6.12128 20.68222 0.500 26.10736 34 SER B C 1
ATOM 2315 C C B SER B 2 34 ? -1.29750 -6.11502 20.67666 0.500 26.10646 34 SER B C 1
ATOM 2316 O O A SER B 2 34 ? -1.56767 -6.39875 21.85783 0.500 22.73863 34 SER B O 1
ATOM 2317 O O B SER B 2 34 ? -1.53225 -6.40239 21.85611 0.500 22.73962 34 SER B O 1
ATOM 2322 N N . ALA B 2 35 ? -1.74287 -6.84878 19.65884 1.000 23.13568 35 ALA B N 1
ATOM 2323 C CA . ALA B 2 35 ? -2.54722 -8.04641 19.84013 1.000 21.02566 35 ALA B CA 1
ATOM 2324 C C . ALA B 2 35 ? -1.69963 -9.30325 20.01325 1.000 20.52755 35 ALA B C 1
ATOM 2325 O O . ALA B 2 35 ? -2.23061 -10.35385 20.38233 1.000 25.82316 35 ALA B O 1
ATOM 2327 N N . ILE B 2 36 ? -0.39924 -9.22190 19.77078 1.000 22.35834 36 ILE B N 1
ATOM 2328 C CA . ILE B 2 36 ? 0.46245 -10.39522 19.79650 1.000 18.79292 36 ILE B CA 1
ATOM 2329 C C . ILE B 2 36 ? 0.80950 -10.73224 21.24058 1.000 26.15202 36 ILE B C 1
ATOM 2330 O O . ILE B 2 36 ? 1.32678 -9.88925 21.97843 1.000 34.17109 36 ILE B O 1
ATOM 2335 N N . GLN B 2 37 ? 0.52799 -11.96856 21.64288 1.000 26.78065 37 GLN B N 1
ATOM 2336 C CA . GLN B 2 37 ? 0.83625 -12.39352 23.00319 1.000 30.89184 37 GLN B CA 1
ATOM 2337 C C . GLN B 2 37 ? 2.34079 -12.48955 23.20009 1.000 36.45021 37 GLN B C 1
ATOM 2338 O O . GLN B 2 37 ? 3.07942 -12.92293 22.31384 1.000 41.97326 37 GLN B O 1
ATOM 2344 N N . GLY B 2 38 ? 2.79937 -12.05199 24.36211 1.000 48.56920 38 GLY B N 1
ATOM 2345 C CA . GLY B 2 38 ? 4.21569 -12.14055 24.64663 1.000 65.42058 38 GLY B CA 1
ATOM 2346 C C . GLY B 2 38 ? 4.96308 -10.89925 24.21962 1.000 63.79463 38 GLY B C 1
ATOM 2347 O O . GLY B 2 38 ? 4.93253 -10.50995 23.04590 1.000 56.00809 38 GLY B O 1
ATOM 2348 N N . ASN B 2 39 ? 5.63864 -10.27585 25.18809 1.000 61.07901 39 ASN B N 1
ATOM 2349 C CA . ASN B 2 39 ? 6.37288 -9.04004 24.95410 1.000 64.44007 39 ASN B CA 1
ATOM 2350 C C . ASN B 2 39 ? 7.63716 -9.25585 24.12940 1.000 68.33575 39 ASN B C 1
ATOM 2351 O O . ASN B 2 39 ? 8.14948 -8.29527 23.54287 1.000 70.29977 39 ASN B O 1
ATOM 2356 N N . GLY B 2 40 ? 8.15281 -10.48722 24.07689 1.000 62.77542 40 GLY B N 1
ATOM 2357 C CA . GLY B 2 40 ? 9.33569 -10.77291 23.28441 1.000 61.66777 40 GLY B CA 1
ATOM 2358 C C . GLY B 2 40 ? 9.09875 -10.75406 21.78673 1.000 63.79551 40 GLY B C 1
ATOM 2359 O O . GLY B 2 40 ? 10.04492 -10.52956 21.02407 1.000 58.60445 40 GLY B O 1
ATOM 2360 N N . PHE B 2 41 ? 7.86109 -10.98350 21.34652 1.000 56.12861 41 PHE B N 1
ATOM 2361 C CA . PHE B 2 41 ? 7.55520 -10.99655 19.91989 1.000 67.53091 41 PHE B CA 1
ATOM 2362 C C . PHE B 2 41 ? 7.35304 -9.58150 19.39051 1.000 53.99766 41 PHE B C 1
ATOM 2363 O O . PHE B 2 41 ? 8.32933 -8.88062 19.10690 1.000 68.38219 41 PHE B O 1
ATOM 2365 N N . LYS B 2 42 ? 6.09360 -9.15743 19.26385 1.000 59.46252 42 LYS B N 1
ATOM 2366 C CA . LYS B 2 42 ? 5.66547 -7.90827 18.62912 1.000 51.68154 42 LYS B CA 1
ATOM 2367 C C . LYS B 2 42 ? 5.98883 -7.86612 17.14116 1.000 54.12220 42 LYS B C 1
ATOM 2368 O O . LYS B 2 42 ? 5.92596 -6.78992 16.52583 1.000 49.08643 42 LYS B O 1
ATOM 2370 N N . THR B 2 43 ? 6.37254 -8.99868 16.54952 1.000 58.82275 43 THR B N 1
ATOM 2371 C CA . THR B 2 43 ? 6.44343 -9.16318 15.10318 1.000 49.18992 43 THR B CA 1
ATOM 2372 C C . THR B 2 43 ? 5.92615 -10.55157 14.75771 1.000 40.49368 43 THR B C 1
ATOM 2373 O O . THR B 2 43 ? 5.96367 -11.46944 15.57929 1.000 34.58739 43 THR B O 1
ATOM 2377 N N . LEU B 2 44 ? 5.42566 -10.69005 13.53870 1.000 39.62374 44 LEU B N 1
ATOM 2378 C CA . LEU B 2 44 ? 4.96253 -11.96301 13.00798 1.000 30.06291 44 LEU B CA 1
ATOM 2379 C C . LEU B 2 44 ? 5.61086 -12.14582 11.64801 1.000 22.88510 44 LEU B C 1
ATOM 2380 O O . LEU B 2 44 ? 6.03108 -11.17517 11.01771 1.000 28.71000 44 LEU B O 1
ATOM 2385 N N . ALA B 2 45 ? 5.66606 -13.38873 11.17323 1.000 27.20931 45 ALA B N 1
ATOM 2386 C CA . ALA B 2 45 ? 6.30261 -13.69219 9.90049 1.000 25.22891 45 ALA B CA 1
ATOM 2387 C C . ALA B 2 45 ? 5.26851 -14.20888 8.90371 1.000 20.41996 45 ALA B C 1
ATOM 2388 O O . ALA B 2 45 ? 4.33939 -14.91905 9.26933 1.000 22.93202 45 ALA B O 1
ATOM 2390 N N . GLU B 2 46 ? 5.46399 -13.86762 7.63269 1.000 23.25908 46 GLU B N 1
ATOM 2391 C CA . GLU B 2 46 ? 4.60307 -14.35469 6.55895 1.000 28.26335 46 GLU B CA 1
ATOM 2392 C C . GLU B 2 46 ? 4.55641 -15.87994 6.55055 1.000 24.37235 46 GLU B C 1
ATOM 2393 O O . GLU B 2 46 ? 5.59723 -16.53766 6.61160 1.000 24.13979 46 GLU B O 1
ATOM 2399 N N . GLY B 2 47 ? 3.34612 -16.44091 6.48688 1.000 22.41571 47 GLY B N 1
ATOM 2400 C CA . GLY B 2 47 ? 3.17051 -17.88314 6.44951 1.000 26.37517 47 GLY B CA 1
ATOM 2401 C C . GLY B 2 47 ? 3.20278 -18.57129 7.79891 1.000 27.37839 47 GLY B C 1
ATOM 2402 O O . GLY B 2 47 ? 2.94816 -19.77880 7.86627 1.000 30.49113 47 GLY B O 1
ATOM 2403 N N . GLN B 2 48 ? 3.48995 -17.83630 8.86877 1.000 23.29488 48 GLN B N 1
ATOM 2404 C CA . GLN B 2 48 ? 3.53039 -18.39022 10.21796 1.000 30.60249 48 GLN B CA 1
ATOM 2405 C C . GLN B 2 48 ? 2.16172 -18.89275 10.66814 1.000 27.89572 48 GLN B C 1
ATOM 2406 O O . GLN B 2 48 ? 1.13848 -18.23451 10.46886 1.000 24.02853 48 GLN B O 1
ATOM 2412 N N . ASN B 2 49 ? 2.15035 -20.05818 11.30656 1.000 30.06579 49 ASN B N 1
ATOM 2413 C CA . ASN B 2 49 ? 0.92756 -20.61560 11.87307 1.000 38.41571 49 ASN B CA 1
ATOM 2414 C C . ASN B 2 49 ? 0.61911 -19.93338 13.20239 1.000 31.80212 49 ASN B C 1
ATOM 2415 O O . ASN B 2 49 ? 1.50092 -19.81088 14.05352 1.000 34.77913 49 ASN B O 1
ATOM 2420 N N . VAL B 2 50 ? -0.63549 -19.50556 13.39320 1.000 24.32802 50 VAL B N 1
ATOM 2421 C CA . VAL B 2 50 ? -1.03122 -18.75574 14.58373 1.000 24.45842 50 VAL B CA 1
ATOM 2422 C C . VAL B 2 50 ? -2.38229 -19.25581 15.08531 1.000 22.83942 50 VAL B C 1
ATOM 2423 O O . VAL B 2 50 ? -3.16465 -19.84612 14.34058 1.000 24.48854 50 VAL B O 1
ATOM 2427 N N . GLU B 2 51 ? -2.62559 -19.04928 16.38225 1.000 22.69625 51 GLU B N 1
ATOM 2428 C CA . GLU B 2 51 ? -3.95028 -19.14799 16.98475 1.000 28.93906 51 GLU B CA 1
ATOM 2429 C C . GLU B 2 51 ? -4.32786 -17.80026 17.57092 1.000 27.26408 51 GLU B C 1
ATOM 2430 O O . GLU B 2 51 ? -3.46098 -17.04280 18.00704 1.000 24.21938 51 GLU B O 1
ATOM 2436 N N . PHE B 2 52 ? -5.63139 -17.52257 17.62082 1.000 26.14110 52 PHE B N 1
ATOM 2437 C CA . PHE B 2 52 ? -6.07935 -16.19460 18.01885 1.000 23.79798 52 PHE B CA 1
ATOM 2438 C C . PHE B 2 52 ? -7.58247 -16.21927 18.25339 1.000 25.20480 52 PHE B C 1
ATOM 2439 O O . PHE B 2 52 ? -8.28139 -17.14708 17.83677 1.000 24.92712 52 PHE B O 1
ATOM 2447 N N . GLU B 2 53 ? -8.06309 -15.18102 18.92739 1.000 24.67549 53 GLU B N 1
ATOM 2448 C CA . GLU B 2 53 ? -9.48255 -14.90569 19.10439 1.000 25.26123 53 GLU B CA 1
ATOM 2449 C C . GLU B 2 53 ? -9.81687 -13.81056 18.09313 1.000 24.64710 53 GLU B C 1
ATOM 2450 O O . GLU B 2 53 ? -8.95578 -12.99499 17.75228 1.000 23.89498 53 GLU B O 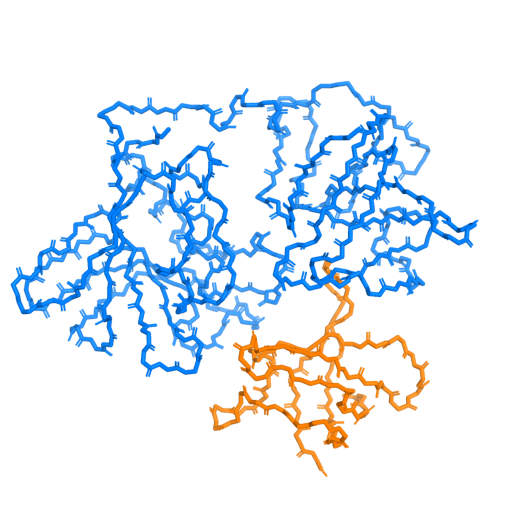1
ATOM 2456 N N . ILE B 2 54 ? -11.04906 -13.79564 17.57601 1.000 24.95466 54 ILE B N 1
ATOM 2457 C CA . ILE B 2 54 ? -11.46200 -12.74124 16.65599 1.000 24.43991 54 ILE B CA 1
ATOM 2458 C C . ILE B 2 54 ? -12.32790 -11.75125 17.41039 1.000 26.73006 54 ILE B C 1
ATOM 2459 O O . ILE B 2 54 ? -13.30437 -12.13932 18.06427 1.000 28.76921 54 ILE B O 1
ATOM 2464 N N . GLN B 2 55 ? -11.97091 -10.47742 17.31941 1.000 24.28831 55 GLN B N 1
ATOM 2465 C CA . GLN B 2 55 ? -12.75473 -9.38212 17.87027 1.000 26.12337 55 GLN B CA 1
ATOM 2466 C C . GLN B 2 55 ? -13.32316 -8.57198 16.71897 1.000 26.58688 55 GLN B C 1
ATOM 2467 O O . GLN B 2 55 ? -12.58959 -8.20378 15.79939 1.000 28.34714 55 GLN B O 1
ATOM 2473 N N . ASP B 2 56 ? -14.61116 -8.28255 16.75763 1.000 24.63553 56 ASP B N 1
ATOM 2474 C CA . ASP B 2 56 ? -15.20705 -7.48610 15.69714 1.000 24.25611 56 ASP B CA 1
ATOM 2475 C C . ASP B 2 56 ? -15.24665 -6.03585 16.17511 1.000 28.44094 56 ASP B C 1
ATOM 2476 O O . ASP B 2 56 ? -15.89897 -5.71466 17.17165 1.000 35.05312 56 ASP B O 1
ATOM 2481 N N . GLY B 2 57 ? -14.46628 -5.18167 15.51034 1.000 29.84676 57 GLY B N 1
ATOM 2482 C CA . GLY B 2 57 ? -14.35110 -3.78167 15.84607 1.000 27.88934 57 GLY B CA 1
ATOM 2483 C C . GLY B 2 57 ? -14.96679 -2.89296 14.77410 1.000 22.60155 57 GLY B C 1
ATOM 2484 O O . GLY B 2 57 ? -15.47992 -3.35747 13.76078 1.000 22.53843 57 GLY B O 1
ATOM 2485 N N . GLN B 2 58 ? -14.92329 -1.58190 15.04437 1.000 19.67668 58 GLN B N 1
ATOM 2486 C CA . GLN B 2 58 ? -15.45224 -0.61136 14.08494 1.000 19.44536 58 GLN B CA 1
ATOM 2487 C C . GLN B 2 58 ? -14.72092 -0.69149 12.75926 1.000 18.01605 58 GLN B C 1
ATOM 2488 O O . GLN B 2 58 ? -15.32264 -0.49537 11.69157 1.000 16.19737 58 GLN B O 1
ATOM 2494 N N A LYS B 2 59 ? -13.42422 -0.98186 12.79843 0.500 16.21305 59 LYS B N 1
ATOM 2495 N N B LYS B 2 59 ? -13.42209 -0.97546 12.79744 0.500 16.21406 59 LYS B N 1
ATOM 2496 C CA A LYS B 2 59 ? -12.62415 -1.04770 11.58516 0.500 16.20712 59 LYS B CA 1
ATOM 2497 C CA B LYS B 2 59 ? -12.61252 -1.03788 11.58954 0.500 16.21454 59 LYS B CA 1
ATOM 2498 C C A LYS B 2 59 ? -12.69991 -2.39435 10.88992 0.500 15.04240 59 LYS B C 1
ATOM 2499 C C B LYS B 2 59 ? -12.67670 -2.39377 10.89983 0.500 15.06011 59 LYS B C 1
ATOM 2500 O O A LYS B 2 59 ? -12.16897 -2.52506 9.78607 0.500 15.75832 59 LYS B O 1
ATOM 2501 O O B LYS B 2 59 ? -12.12617 -2.53127 9.80579 0.500 15.73834 59 LYS B O 1
ATOM 2512 N N . GLY B 2 60 ? -13.30272 -3.39695 11.51931 1.000 17.88784 60 GLY B N 1
ATOM 2513 C CA . GLY B 2 60 ? -13.41724 -4.70432 10.92213 1.000 15.21639 60 GLY B CA 1
ATOM 2514 C C . GLY B 2 60 ? -12.95091 -5.79517 11.86709 1.000 15.13720 60 GLY B C 1
ATOM 2515 O O . GLY B 2 60 ? -12.59863 -5.54857 13.02694 1.000 18.69717 60 GLY B O 1
ATOM 2516 N N . PRO B 2 61 ? -12.93830 -7.03412 11.38095 1.000 15.68551 61 PRO B N 1
ATOM 2517 C CA . PRO B 2 61 ? -12.51108 -8.15572 12.22956 1.000 18.18523 61 PRO B CA 1
ATOM 2518 C C . PRO B 2 61 ? -11.01834 -8.10294 12.53277 1.000 18.12931 61 PRO B C 1
ATOM 2519 O O . PRO B 2 61 ? -10.18205 -7.97244 11.63476 1.000 16.60221 61 PRO B O 1
ATOM 2523 N N . ALA B 2 62 ? -10.68877 -8.21881 13.81131 1.000 17.35596 62 ALA B N 1
ATOM 2524 C CA . ALA B 2 62 ? -9.31584 -8.07728 14.26443 1.000 18.18412 62 ALA B CA 1
ATOM 2525 C C . ALA B 2 62 ? -8.93384 -9.28276 15.10905 1.000 18.89646 62 ALA B C 1
ATOM 2526 O O . ALA B 2 62 ? -9.77962 -9.90509 15.75932 1.000 21.31560 62 ALA B O 1
ATOM 2528 N N . ALA B 2 63 ? -7.64817 -9.60723 15.09772 1.000 16.81578 63 ALA B N 1
ATOM 2529 C CA . ALA B 2 63 ? -7.16017 -10.73053 15.88972 1.000 16.67910 63 ALA B CA 1
ATOM 2530 C C . ALA B 2 63 ? -6.74268 -10.25547 17.26376 1.000 20.40231 63 ALA B C 1
ATOM 2531 O O . ALA B 2 63 ? -6.26086 -9.13453 17.43379 1.000 22.96927 63 ALA B O 1
ATOM 2533 N N . VAL B 2 64 ? -6.97686 -11.09671 18.25488 1.000 18.78166 64 VAL B N 1
ATOM 2534 C CA . VAL B 2 64 ? -6.53877 -10.78780 19.60945 1.000 18.15379 64 VAL B CA 1
ATOM 2535 C C . VAL B 2 64 ? -5.86002 -12.01687 20.19301 1.000 19.01022 64 VAL B C 1
ATOM 2536 O O . VAL B 2 64 ? -6.12272 -13.14957 19.78061 1.000 19.06933 64 VAL B O 1
ATOM 2540 N N . ASN B 2 65 ? -4.95442 -11.79242 21.16017 1.000 19.71728 65 ASN B N 1
ATOM 2541 C CA . ASN B 2 65 ? -4.28744 -12.89134 21.85246 1.000 20.99298 65 ASN B CA 1
ATOM 2542 C C . ASN B 2 65 ? -3.60570 -13.84560 20.86138 1.000 23.35736 65 ASN B C 1
ATOM 2543 O O . ASN B 2 65 ? -3.76327 -1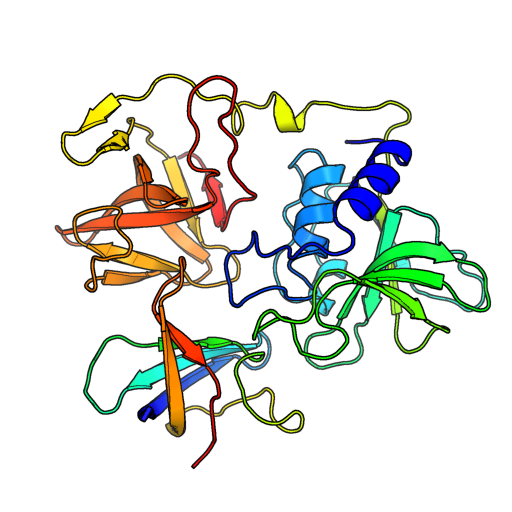5.06947 20.92736 1.000 21.90662 65 ASN B O 1
ATOM 2548 N N . VAL B 2 66 ? -2.83090 -13.27614 19.94001 1.000 21.10094 66 VAL B N 1
ATOM 2549 C CA . VAL B 2 66 ? -2.22299 -14.05461 18.86288 1.000 21.01191 66 VAL B CA 1
ATOM 2550 C C . VAL B 2 66 ? -1.01304 -14.82197 19.37921 1.000 24.02625 66 VAL B C 1
ATOM 2551 O O . VAL B 2 66 ? -0.06359 -14.22877 19.90300 1.000 26.85883 66 VAL B O 1
ATOM 2555 N N . THR B 2 67 ? -1.03040 -16.13958 19.18016 1.000 22.59786 67 THR B N 1
ATOM 2556 C CA . THR B 2 67 ? 0.00932 -17.05682 19.62798 1.000 28.39471 67 THR B CA 1
ATOM 2557 C C . THR B 2 67 ? 0.61594 -17.77531 18.43024 1.000 36.15314 67 THR B C 1
ATOM 2558 O O . THR B 2 67 ? -0.10697 -18.22620 17.53278 1.000 29.90277 67 THR B O 1
ATOM 2562 N N . ALA B 2 68 ? 1.94504 -17.87553 18.42992 1.000 34.16822 68 ALA B N 1
ATOM 2563 C CA . ALA B 2 68 ? 2.70773 -18.58737 17.40985 1.000 51.74679 68 ALA B CA 1
ATOM 2564 C C . ALA B 2 68 ? 2.73700 -20.07653 17.72993 1.000 50.43212 68 ALA B C 1
ATOM 2565 O O . ALA B 2 68 ? 3.26131 -20.47705 18.77393 1.000 51.85531 68 ALA B O 1
ATOM 2567 N N . ILE B 2 69 ? 2.19652 -20.89189 16.82816 1.000 60.08808 69 ILE B N 1
ATOM 2568 C CA . ILE B 2 69 ? 2.19298 -22.34083 17.01341 1.000 63.18551 69 ILE B CA 1
ATOM 2569 C C . ILE B 2 69 ? 3.04967 -23.01094 15.94481 1.000 74.60207 69 ILE B C 1
ATOM 2570 O O . ILE B 2 69 ? 3.00717 -24.22990 15.76208 1.000 71.34374 69 ILE B O 1
#

Sequence (319 aa):
MKSQQQAKEWIYKHEGTGVDFDGAYGFQCMDDLAVAYVYYITDGKVRMWGNAKDAINNDFKGLATVYENTPSFKPQLGDVAVYTNSQYGHIQCVISGNLDYYTCLEQNWLGGGFDGWEKATIRTHYYDGVTHFIRPKFSASSNSNVLETSKVNTFGNWKQNQYGTYYRRNENATFTCGFLPIFARVGSSPKLSEPNGYWFQPNGYTPYDEVCLSDGLVWIGYNWQGTRYYLPVRQWNGKTGNSYSSIGLPWGVFSHHKIKGQVKWFNESSKGFGFITPADGSKDVFVHFSSAIQGNGFKTLAEGQNVEFEIQDGQKKGPAAVNVTAI

InterPro domains:
  IPR003646 SH3-like domain, bacterial-type [PF08460] (164-229)
  IPR007921 CHAP domain [PF05257] (22-107)
  IPR007921 CHAP domain [PS50911] (4-134)
  IPR038765 Papain-like cysteine peptidase superfamily [SSF54001] (17-138)

Radius of gyration: 20.06 Å; Cα contacts (8 Å, |Δi|>4): 829; chains: 2; bounding box: 57×56×46 Å

Foldseek 3Di:
DFALVVLLVVFVVQAPHAQCFLVPQFRAFVSVVQQSLCVQVLNPFRAAFFQLCRQVGDSVPFKDKFWDDLQDFDAQQKKFWFNPDPRTGIFGWHGGDSQKTKTWGFCPPPCGRVHPTGTHIDIDRPPGTTMIIGGPGDNHGDPNNCPDPQNAFDDWDADPVGKTKDWDWWKWAAGDQKWWKAFDDPDPPGPDTGIQGHRRMDIFTMWIDDDQFIWTWHDDPRTIIITTFTGWPPDHHSPTGTGRTRTDIGHD/DWKFFFQAWDLVQQKGWTQTPVRDDIAIEGLVQEPDPVDSTDHGGFIWDFDWDQDPVGIHTHHIDTD

B-factor: mean 28.98, std 11.73, range [8.38, 78.54]

Nearest PDB structures (foldseek):
  8xyf-assembly1_B  TM=1.015E+00  e=1.585E-13  Escherichia coli K-12
  1mjc-assembly1_A  TM=9.759E-01  e=1.682E-10  Escherichia coli
  3i2z-assembly2_B  TM=9.558E-01  e=1.494E-10  Salmonella enterica subsp. enterica serovar Typhimurium
  3i2z-assembly3_A  TM=9.348E-01  e=3.220E-10  Salmonella enterica subsp. enterica serovar Typhimurium
  5o6f-assembly1_A  TM=9.304E-01  e=2.130E-09  Corynebacterium pseudotuberculosis

Secondary structure (DSSP, 8-state):
--BHHHHHHHHHHHTTS---TT-SSSS-HHHHHHHHHHHHTTTS----S-GGGGGGS--TTSEEEEE--TT----TT-EEEE-SSSS-EEEEEEEE-SS-EEEEES-SSS-TTTT----EEEEESSSS--EEEEE--BSS---HHHHSGGGS----EE-TTS-EEEEEEEEEEE-SS-EEEEESSS-TT---EEEEPTT-EEEEEEEEEETTEEEEEEEETTEEEEEEEEEB-S--GGG--B---SEEEE--/-EEEEEEEEETTTTEEEEEETT----EEEEGGGBSSTT-----TT-EEEEEEEEETTEEEEEEEEE-

Organism: NCBI:txid1453367